Protein AF-A0AAV0WH66-F1 (afdb_monomer)

Structure (mmCIF, N/CA/C/O backbone):
data_AF-A0AAV0WH66-F1
#
_entry.id   AF-A0AAV0WH66-F1
#
loop_
_atom_site.group_PDB
_atom_site.id
_atom_site.type_symbol
_atom_site.label_atom_id
_atom_site.label_alt_id
_atom_site.label_comp_id
_atom_site.label_asym_id
_atom_site.label_entity_id
_atom_site.label_seq_id
_atom_site.pdbx_PDB_ins_code
_atom_site.Cartn_x
_atom_site.Cartn_y
_atom_site.Cartn_z
_atom_site.occupancy
_atom_site.B_iso_or_equiv
_atom_site.auth_seq_id
_atom_site.auth_comp_id
_atom_site.auth_asym_id
_atom_site.auth_atom_id
_atom_site.pdbx_PDB_model_num
ATOM 1 N N . MET A 1 1 ? 29.469 11.297 -7.625 1.00 59.44 1 MET A N 1
ATOM 2 C CA . MET A 1 1 ? 29.013 10.179 -8.468 1.00 59.44 1 MET A CA 1
ATOM 3 C C . MET A 1 1 ? 29.756 8.972 -7.972 1.00 59.44 1 MET A C 1
ATOM 5 O O . MET A 1 1 ? 30.959 9.083 -7.767 1.00 59.44 1 MET A O 1
ATOM 9 N N . ASP A 1 2 ? 29.020 7.911 -7.670 1.00 67.06 2 ASP A N 1
ATOM 10 C CA . ASP A 1 2 ? 29.642 6.634 -7.359 1.00 67.06 2 ASP A CA 1
ATOM 11 C C . ASP A 1 2 ? 30.327 6.124 -8.634 1.00 67.06 2 ASP A C 1
ATOM 13 O O . ASP A 1 2 ? 29.724 6.152 -9.709 1.00 67.06 2 ASP A O 1
ATOM 17 N N . ASN A 1 3 ? 31.601 5.765 -8.512 1.00 81.19 3 ASN A N 1
ATOM 18 C CA . ASN A 1 3 ? 32.446 5.296 -9.612 1.00 81.19 3 ASN A CA 1
ATOM 19 C C . ASN A 1 3 ? 32.806 3.815 -9.432 1.00 81.19 3 ASN A C 1
ATOM 21 O O . ASN A 1 3 ? 33.713 3.309 -10.092 1.00 81.19 3 ASN A O 1
ATOM 25 N N . LYS A 1 4 ? 32.145 3.129 -8.495 1.00 90.75 4 LYS A N 1
ATOM 26 C CA . LYS A 1 4 ? 32.377 1.710 -8.264 1.00 90.75 4 LYS A CA 1
ATOM 27 C C . LYS A 1 4 ? 31.894 0.890 -9.464 1.00 90.75 4 LYS A C 1
ATOM 29 O O . LYS A 1 4 ? 30.826 1.183 -10.009 1.00 90.75 4 LYS A O 1
ATOM 34 N N . PRO A 1 5 ? 32.656 -0.138 -9.867 1.00 89.69 5 PRO A N 1
ATOM 35 C CA . PRO A 1 5 ? 32.211 -1.057 -10.902 1.00 89.69 5 PRO A CA 1
ATOM 36 C C . PRO A 1 5 ? 30.971 -1.823 -10.427 1.00 89.69 5 PRO A C 1
ATOM 38 O O . PRO A 1 5 ? 30.879 -2.217 -9.263 1.00 89.69 5 PRO A O 1
ATOM 41 N N . VAL A 1 6 ? 30.031 -2.046 -11.346 1.00 89.56 6 VAL A N 1
ATOM 42 C CA . VAL A 1 6 ? 28.845 -2.884 -11.137 1.00 89.56 6 VAL A CA 1
ATOM 43 C C . VAL A 1 6 ? 29.020 -4.144 -11.969 1.00 89.56 6 VAL A C 1
ATOM 45 O O . VAL A 1 6 ? 29.267 -4.064 -13.170 1.00 89.56 6 VAL A O 1
ATOM 48 N N . TYR A 1 7 ? 28.888 -5.302 -11.330 1.00 92.12 7 TYR A N 1
ATOM 49 C CA . TYR A 1 7 ? 28.974 -6.602 -11.986 1.00 92.12 7 TYR A CA 1
ATOM 50 C C . TYR A 1 7 ? 27.573 -7.201 -12.092 1.00 92.12 7 TYR A C 1
ATOM 52 O O . TYR A 1 7 ? 26.835 -7.215 -11.109 1.00 92.12 7 TYR A O 1
ATOM 60 N N . MET A 1 8 ? 27.216 -7.696 -13.276 1.00 90.38 8 MET A N 1
ATOM 61 C CA . MET A 1 8 ? 25.917 -8.307 -13.559 1.00 90.38 8 MET A CA 1
ATOM 62 C C . MET A 1 8 ? 26.131 -9.692 -14.163 1.00 90.38 8 MET A C 1
ATOM 64 O O . MET A 1 8 ? 27.047 -9.892 -14.957 1.00 90.38 8 MET A O 1
ATOM 68 N N . ILE A 1 9 ? 25.268 -10.639 -13.804 1.00 92.75 9 ILE A N 1
ATOM 69 C CA . ILE A 1 9 ? 25.233 -11.982 -14.387 1.00 92.75 9 ILE A CA 1
ATOM 70 C C . ILE A 1 9 ? 23.825 -12.195 -14.933 1.00 92.75 9 ILE A C 1
ATOM 72 O O . ILE A 1 9 ? 22.842 -11.925 -14.243 1.00 92.75 9 ILE A O 1
ATOM 76 N N . SER A 1 10 ? 23.716 -12.670 -16.171 1.00 92.12 10 SER A N 1
ATOM 77 C CA . SER A 1 10 ? 22.434 -12.996 -16.787 1.00 92.12 10 SER A CA 1
ATOM 78 C C . SER A 1 10 ? 22.557 -14.220 -17.680 1.00 92.12 10 SER A C 1
ATOM 80 O O . SER A 1 10 ? 23.575 -14.409 -18.336 1.00 92.12 10 SER A O 1
ATOM 82 N N . SER A 1 11 ? 21.503 -15.033 -17.707 1.00 94.44 11 SER A N 1
ATOM 83 C CA . SER A 1 11 ? 21.344 -16.163 -18.625 1.00 94.44 11 SER A CA 1
ATOM 84 C C . SER A 1 11 ? 20.511 -15.823 -19.869 1.00 94.44 11 SER A C 1
ATOM 86 O O . SER A 1 11 ? 20.343 -16.685 -20.724 1.00 94.44 11 SER A O 1
ATOM 88 N N . LEU A 1 12 ? 19.963 -14.603 -19.954 1.00 92.62 12 LEU A N 1
ATOM 89 C CA . LEU A 1 12 ? 19.042 -14.180 -21.019 1.00 92.62 12 LEU A CA 1
ATOM 90 C C . LEU A 1 12 ? 19.656 -13.151 -21.980 1.00 92.62 12 LEU A C 1
ATOM 92 O O . LEU A 1 12 ? 19.316 -13.154 -23.156 1.00 92.62 12 LEU A O 1
ATOM 96 N N . HIS A 1 13 ? 20.516 -12.261 -21.481 1.00 91.69 13 HIS A N 1
ATOM 97 C CA . HIS A 1 13 ? 21.010 -11.105 -22.237 1.00 91.69 13 HIS A CA 1
ATOM 98 C C . HIS A 1 13 ? 22.421 -11.358 -22.767 1.00 91.69 13 HIS A C 1
ATOM 100 O O . HIS A 1 13 ? 23.257 -11.902 -22.037 1.00 91.69 13 HIS A O 1
ATOM 106 N N . SER A 1 14 ? 22.713 -10.909 -23.991 1.00 91.12 14 SER A N 1
ATOM 107 C CA . SER A 1 14 ? 24.077 -10.953 -24.517 1.00 91.12 14 SER A CA 1
ATOM 108 C C . SER A 1 14 ? 24.904 -9.810 -23.914 1.00 91.12 14 SER A C 1
ATOM 110 O O . SER A 1 14 ? 24.392 -8.703 -23.750 1.00 91.12 14 SER A O 1
ATOM 112 N N . PRO A 1 15 ? 26.203 -10.009 -23.628 1.00 87.00 15 PRO A N 1
ATOM 113 C CA . PRO A 1 15 ? 27.063 -8.949 -23.087 1.00 87.00 15 PRO A CA 1
ATOM 114 C C . PRO A 1 15 ? 27.227 -7.725 -24.000 1.00 87.00 15 PRO A C 1
ATOM 116 O O . PRO A 1 15 ? 27.611 -6.659 -23.526 1.00 87.00 15 PRO A O 1
ATOM 119 N N . ASN A 1 16 ? 26.962 -7.893 -25.298 1.00 88.94 16 ASN A N 1
ATOM 120 C CA . ASN A 1 16 ? 27.117 -6.853 -26.312 1.00 88.94 16 ASN A CA 1
ATOM 121 C C . ASN A 1 16 ? 25.827 -6.058 -26.558 1.00 88.94 16 ASN A C 1
ATOM 123 O O . ASN A 1 16 ? 25.873 -5.057 -27.271 1.00 88.94 16 ASN A O 1
ATOM 127 N N . ASP A 1 17 ? 24.698 -6.493 -25.994 1.00 91.06 17 ASP A N 1
ATOM 128 C CA . ASP A 1 17 ? 23.417 -5.825 -26.189 1.00 91.06 17 ASP A CA 1
ATOM 129 C C . ASP A 1 17 ? 23.377 -4.565 -25.310 1.00 91.06 17 ASP A C 1
ATOM 131 O O . ASP A 1 17 ? 23.501 -4.627 -24.078 1.00 91.06 17 ASP A O 1
ATOM 135 N N . THR A 1 18 ? 23.282 -3.402 -25.959 1.00 92.06 18 THR A N 1
ATOM 136 C CA . THR A 1 18 ? 23.290 -2.097 -25.292 1.00 92.06 18 THR A CA 1
ATOM 137 C C . THR A 1 18 ? 22.213 -1.173 -25.836 1.00 92.06 18 THR A C 1
ATOM 139 O O . THR A 1 18 ? 22.012 -1.072 -27.048 1.00 92.06 18 THR A O 1
ATOM 142 N N . HIS A 1 19 ? 21.639 -0.379 -24.941 1.00 91.00 19 HIS A N 1
ATOM 143 C CA . HIS A 1 19 ? 20.716 0.703 -25.246 1.00 91.00 19 HIS A CA 1
ATOM 144 C C . HIS A 1 19 ? 21.253 2.045 -24.747 1.00 91.00 19 HIS A C 1
ATOM 146 O O . HIS A 1 19 ? 22.069 2.120 -23.827 1.00 91.00 19 HIS A O 1
ATOM 152 N N . GLU A 1 20 ? 20.757 3.138 -25.320 1.00 93.19 20 GLU A N 1
ATOM 153 C CA . GLU A 1 20 ? 21.083 4.477 -24.840 1.00 93.19 20 GLU A CA 1
ATOM 154 C C . GLU A 1 20 ? 20.130 4.922 -23.724 1.00 93.19 20 GLU A C 1
ATOM 156 O O . GLU A 1 20 ? 18.906 4.865 -23.859 1.00 93.19 20 GLU A O 1
ATOM 161 N N . VAL A 1 21 ? 20.686 5.443 -22.628 1.00 90.94 21 VAL A N 1
ATOM 162 C CA . VAL A 1 21 ? 19.912 6.006 -21.508 1.00 90.94 21 VAL A CA 1
ATOM 163 C C . VAL A 1 21 ? 20.364 7.421 -21.190 1.00 90.94 21 VAL A C 1
ATOM 165 O O . VAL A 1 21 ? 21.536 7.778 -21.313 1.00 90.94 21 VAL A O 1
ATOM 168 N N . LYS A 1 22 ? 19.412 8.233 -20.727 1.00 92.62 22 LYS A N 1
ATOM 169 C CA . LYS A 1 22 ? 19.662 9.609 -20.295 1.00 92.62 22 LYS A CA 1
ATOM 170 C C . LYS A 1 22 ? 20.372 9.623 -18.946 1.00 92.62 22 LYS A C 1
ATOM 172 O O . LYS A 1 22 ? 19.826 9.157 -17.946 1.00 92.62 22 LYS A O 1
ATOM 177 N N . ARG A 1 23 ? 21.548 10.242 -18.891 1.00 88.25 23 ARG A N 1
ATOM 178 C CA . ARG A 1 23 ? 22.306 10.496 -17.665 1.00 88.25 23 ARG A CA 1
ATOM 179 C C . ARG A 1 23 ? 22.361 11.995 -17.392 1.00 88.25 23 ARG A C 1
ATOM 181 O O . ARG A 1 23 ? 22.796 12.768 -18.239 1.00 88.25 23 ARG A O 1
ATOM 188 N N . LYS A 1 24 ? 21.954 12.407 -16.188 1.00 91.00 24 LYS A N 1
ATOM 189 C CA . LYS A 1 24 ? 22.186 13.774 -15.703 1.00 91.00 24 LYS A CA 1
ATOM 190 C C . LYS A 1 24 ? 23.617 13.917 -15.198 1.00 91.00 24 LYS A C 1
ATOM 192 O O . LYS A 1 24 ? 24.071 13.122 -14.371 1.00 91.00 24 LYS A O 1
ATOM 197 N N . LEU A 1 25 ? 24.306 14.932 -15.693 1.00 86.94 25 LEU A N 1
ATOM 198 C CA . LEU A 1 25 ? 25.636 15.325 -15.255 1.00 86.94 25 LEU A CA 1
ATOM 199 C C . LEU A 1 25 ? 25.547 16.310 -14.072 1.00 86.94 25 LEU A C 1
ATOM 201 O O . LEU A 1 25 ? 24.466 16.764 -13.691 1.00 86.94 25 LEU A O 1
ATOM 205 N N . LYS A 1 26 ? 26.684 16.583 -13.419 1.00 84.81 26 LYS A N 1
ATOM 206 C CA . LYS A 1 26 ? 26.742 17.411 -12.193 1.00 84.81 26 LYS A CA 1
ATOM 207 C C . LYS A 1 26 ? 26.355 18.876 -12.431 1.00 84.81 26 LYS A C 1
ATOM 209 O O . LYS A 1 26 ? 25.866 19.528 -11.521 1.00 84.81 26 LYS A O 1
ATOM 214 N N . ASP A 1 27 ? 26.592 19.359 -13.639 1.00 90.50 27 ASP A N 1
ATOM 215 C CA . ASP A 1 27 ? 26.225 20.668 -14.184 1.00 90.50 27 ASP A CA 1
ATOM 216 C C . ASP A 1 27 ? 24.731 20.771 -14.551 1.00 90.50 27 ASP A C 1
ATOM 218 O O . ASP A 1 27 ? 24.262 21.839 -14.929 1.00 90.50 27 ASP A O 1
ATOM 222 N N . GLY A 1 28 ? 23.962 19.681 -14.429 1.00 86.94 28 GLY A N 1
ATOM 223 C CA . GLY A 1 28 ? 22.523 19.648 -14.704 1.00 86.94 28 GLY A CA 1
ATOM 224 C C . GLY A 1 28 ? 22.158 19.358 -16.163 1.00 86.94 28 GLY A C 1
ATOM 225 O O . GLY A 1 28 ? 20.982 19.120 -16.452 1.00 86.94 28 GLY A O 1
ATOM 226 N N . SER A 1 29 ? 23.144 19.305 -17.064 1.00 91.31 29 SER A N 1
ATOM 227 C CA . SER A 1 29 ? 22.954 18.872 -18.449 1.00 91.31 29 SER A CA 1
ATOM 228 C C . SER A 1 29 ? 22.632 17.369 -18.520 1.00 91.31 29 SER A C 1
ATOM 230 O O . SER A 1 29 ? 22.903 16.599 -17.593 1.00 91.31 29 SER A O 1
ATOM 232 N N . THR A 1 30 ? 21.968 16.943 -19.598 1.00 92.44 30 THR A N 1
ATOM 233 C CA . THR A 1 30 ? 21.590 15.537 -19.816 1.00 92.44 30 THR A CA 1
ATOM 234 C C . THR A 1 30 ? 22.293 15.011 -21.056 1.00 92.44 30 THR A C 1
ATOM 236 O O . THR A 1 30 ? 22.169 15.607 -22.122 1.00 92.44 30 THR A O 1
ATOM 239 N N . THR A 1 31 ? 22.991 13.887 -20.927 1.00 92.81 31 THR A N 1
ATOM 240 C CA . THR A 1 31 ? 23.678 13.212 -22.033 1.00 92.81 31 THR A CA 1
ATOM 241 C C . THR A 1 31 ? 23.130 11.806 -22.237 1.00 92.81 31 THR A C 1
ATOM 243 O O . THR A 1 31 ? 22.602 11.195 -21.306 1.00 92.81 31 THR A O 1
ATOM 246 N N . MET A 1 32 ? 23.228 11.298 -23.464 1.00 93.31 32 MET A N 1
ATOM 247 C CA . MET A 1 32 ? 22.943 9.895 -23.766 1.00 93.31 32 MET A CA 1
ATOM 248 C C . MET A 1 32 ? 24.211 9.080 -23.520 1.00 93.31 32 MET A C 1
ATOM 250 O O . MET A 1 32 ? 25.296 9.478 -23.942 1.00 93.31 32 MET A O 1
ATOM 254 N N . VAL A 1 33 ? 24.086 7.973 -22.792 1.00 90.88 33 VAL A N 1
ATOM 255 C CA . VAL A 1 33 ? 25.202 7.079 -22.465 1.00 90.88 33 VAL A CA 1
ATOM 256 C C . VAL A 1 33 ? 24.779 5.644 -22.783 1.00 90.88 33 VAL A C 1
ATOM 258 O O . VAL A 1 33 ? 23.650 5.278 -22.439 1.00 90.88 33 VAL A O 1
ATOM 261 N N . PRO A 1 34 ? 25.647 4.830 -23.413 1.00 91.25 34 PRO A N 1
ATOM 262 C CA . PRO A 1 34 ? 25.362 3.419 -23.628 1.00 91.25 34 PRO A CA 1
ATOM 263 C C . PRO A 1 34 ? 25.266 2.682 -22.290 1.00 91.25 34 PRO A C 1
ATOM 265 O O . PRO A 1 34 ? 26.061 2.899 -21.373 1.00 91.25 34 PRO A O 1
ATOM 268 N N . CYS A 1 35 ? 24.286 1.797 -22.182 1.00 90.94 35 CYS A N 1
ATOM 269 C CA . CYS A 1 35 ? 24.019 0.988 -21.010 1.00 90.94 35 CYS A CA 1
ATOM 270 C C . CYS A 1 35 ? 23.676 -0.436 -21.444 1.00 90.94 35 CYS A C 1
ATOM 272 O O . CYS A 1 35 ? 22.831 -0.598 -22.323 1.00 90.94 35 CYS A O 1
ATOM 274 N N . PRO A 1 36 ? 24.272 -1.460 -20.815 1.00 93.31 36 PRO A N 1
ATOM 275 C CA . PRO A 1 36 ? 23.912 -2.845 -21.078 1.00 93.31 36 PRO A CA 1
ATOM 276 C C . PRO A 1 36 ? 22.424 -3.109 -20.836 1.00 93.31 36 PRO A C 1
ATOM 278 O O . PRO A 1 36 ? 21.871 -2.665 -19.821 1.00 93.31 36 PRO A O 1
ATOM 281 N N . ASP A 1 37 ? 21.803 -3.894 -21.711 1.00 92.25 37 ASP A N 1
ATOM 282 C CA . ASP A 1 37 ? 20.366 -4.201 -21.654 1.00 92.25 37 ASP A CA 1
ATOM 283 C C . ASP A 1 37 ? 19.985 -4.915 -20.355 1.00 92.25 37 ASP A C 1
ATOM 285 O O . ASP A 1 37 ? 18.969 -4.603 -19.726 1.00 92.25 37 ASP A O 1
ATOM 289 N N . VAL A 1 38 ? 20.875 -5.788 -19.870 1.00 93.75 38 VAL A N 1
ATOM 290 C CA . VAL A 1 38 ? 20.737 -6.474 -18.577 1.00 93.75 38 VAL A CA 1
ATOM 291 C C . VAL A 1 38 ? 20.507 -5.498 -17.419 1.00 93.75 38 VAL A C 1
ATOM 293 O O . VAL A 1 38 ? 19.728 -5.789 -16.511 1.00 93.75 38 VAL A O 1
ATOM 296 N N . LEU A 1 39 ? 21.152 -4.327 -17.443 1.00 92.06 39 LEU A N 1
ATOM 297 C CA . LEU A 1 39 ? 21.031 -3.335 -16.378 1.00 92.06 39 LEU A CA 1
ATOM 298 C C . LEU A 1 39 ? 19.667 -2.635 -16.431 1.00 92.06 39 LEU A C 1
ATOM 300 O O . LEU A 1 39 ? 19.088 -2.326 -15.391 1.00 92.06 39 LEU A O 1
ATOM 304 N N . ILE A 1 40 ? 19.141 -2.404 -17.633 1.00 91.25 40 ILE A N 1
ATOM 305 C CA . ILE A 1 40 ? 17.829 -1.782 -17.838 1.00 91.25 40 ILE A CA 1
ATOM 306 C C . ILE A 1 40 ? 16.735 -2.725 -17.349 1.00 91.25 40 ILE A C 1
ATOM 308 O O . ILE A 1 40 ? 15.906 -2.329 -16.529 1.00 91.25 40 ILE A O 1
ATOM 312 N N . CYS A 1 41 ? 16.767 -3.986 -17.783 1.00 91.19 41 CYS A N 1
ATOM 313 C CA . CYS A 1 41 ? 15.823 -5.003 -17.328 1.00 91.19 41 CYS A CA 1
ATOM 314 C C . CYS A 1 41 ? 15.889 -5.211 -15.813 1.00 91.19 41 CYS A C 1
ATOM 316 O O . CYS A 1 41 ? 14.851 -5.317 -15.160 1.00 91.19 41 CYS A O 1
ATOM 318 N N . TYR A 1 42 ? 17.095 -5.210 -15.240 1.00 92.19 42 TYR A N 1
ATOM 319 C CA . TYR A 1 42 ? 17.263 -5.265 -13.795 1.00 92.19 42 TYR A CA 1
ATOM 320 C C . TYR A 1 42 ? 16.611 -4.066 -13.103 1.00 92.19 42 TYR A C 1
ATOM 322 O O . TYR A 1 42 ? 15.752 -4.262 -12.252 1.00 92.19 42 TYR A O 1
ATOM 330 N N . ASN A 1 43 ? 16.940 -2.833 -13.495 1.00 90.44 43 ASN A N 1
ATOM 331 C CA . ASN A 1 43 ? 16.398 -1.629 -12.858 1.00 90.44 43 ASN A CA 1
ATOM 332 C C . ASN A 1 43 ? 14.873 -1.518 -12.978 1.00 90.44 43 ASN A C 1
ATOM 334 O O . ASN A 1 43 ? 14.219 -1.070 -12.037 1.00 90.44 43 ASN A O 1
ATOM 338 N N . ASN A 1 44 ? 14.302 -1.957 -14.101 1.00 89.62 44 ASN A N 1
ATOM 339 C CA . ASN A 1 44 ? 12.853 -1.976 -14.296 1.00 89.62 44 ASN A CA 1
ATOM 340 C C . ASN A 1 44 ? 12.143 -2.928 -13.320 1.00 89.62 44 ASN A C 1
ATOM 342 O O . ASN A 1 44 ? 10.999 -2.675 -12.945 1.00 89.62 44 ASN A O 1
ATOM 346 N N . ASN A 1 45 ? 12.816 -3.998 -12.885 1.00 88.31 45 ASN A N 1
ATOM 347 C CA . ASN A 1 45 ? 12.189 -5.081 -12.127 1.00 88.31 45 ASN A CA 1
ATOM 348 C C . ASN A 1 45 ? 12.667 -5.182 -10.666 1.00 88.31 45 ASN A C 1
ATOM 350 O O . ASN A 1 45 ? 11.966 -5.778 -9.847 1.00 88.31 45 ASN A O 1
ATOM 354 N N . MET A 1 46 ? 13.828 -4.611 -10.321 1.00 87.62 46 MET A N 1
ATOM 355 C CA . MET A 1 46 ? 14.469 -4.721 -9.001 1.00 87.62 46 MET A CA 1
ATOM 356 C C . MET A 1 46 ? 13.550 -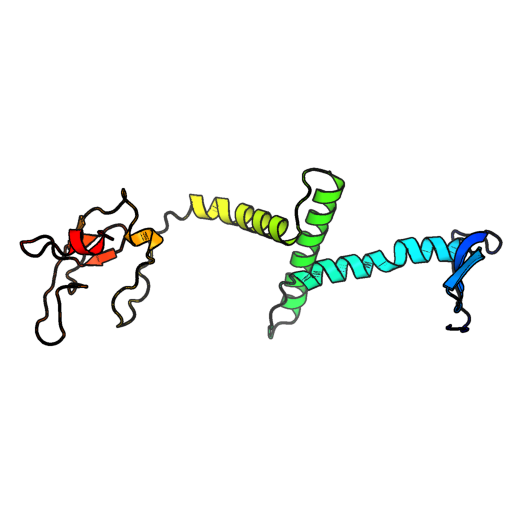4.231 -7.878 1.00 87.62 46 MET A C 1
ATOM 358 O O . MET A 1 46 ? 13.465 -4.852 -6.822 1.00 87.62 46 MET A O 1
ATOM 362 N N . ASN A 1 47 ? 12.803 -3.159 -8.134 1.00 87.25 47 ASN A N 1
ATOM 363 C CA . ASN A 1 47 ? 12.006 -2.482 -7.113 1.00 87.25 47 ASN A CA 1
ATOM 364 C C . ASN A 1 47 ? 10.678 -3.188 -6.801 1.00 87.25 47 ASN A C 1
ATOM 366 O O . ASN A 1 47 ? 9.936 -2.731 -5.938 1.00 87.25 47 ASN A O 1
ATOM 370 N N . ASN A 1 48 ? 10.333 -4.283 -7.483 1.00 86.50 48 ASN A N 1
ATOM 371 C CA . ASN A 1 48 ? 9.034 -4.936 -7.284 1.00 86.50 48 ASN A CA 1
ATOM 372 C C . ASN A 1 48 ? 8.861 -5.484 -5.856 1.00 86.50 48 ASN A C 1
ATOM 374 O O . ASN A 1 48 ? 7.765 -5.410 -5.296 1.00 86.50 48 ASN A O 1
ATOM 378 N N . VAL A 1 49 ? 9.939 -5.991 -5.247 1.00 88.06 49 VAL A N 1
ATOM 379 C CA . VAL A 1 49 ? 9.926 -6.448 -3.846 1.00 88.06 49 VAL A CA 1
ATOM 380 C C . VAL A 1 49 ? 9.747 -5.262 -2.896 1.00 88.06 49 VAL A C 1
ATOM 382 O O . VAL A 1 49 ? 8.910 -5.319 -1.996 1.00 88.06 49 VAL A O 1
ATOM 385 N N . ASP A 1 50 ? 10.451 -4.158 -3.152 1.00 91.50 50 ASP A N 1
ATOM 386 C CA . ASP A 1 50 ? 10.350 -2.935 -2.350 1.00 91.50 50 ASP A CA 1
ATOM 387 C C . ASP A 1 50 ? 8.952 -2.316 -2.426 1.00 91.50 50 ASP A C 1
ATOM 389 O O . ASP A 1 50 ? 8.427 -1.842 -1.420 1.00 91.50 50 ASP A O 1
ATOM 393 N N . VAL A 1 51 ? 8.303 -2.370 -3.594 1.00 89.19 51 VAL A N 1
ATOM 394 C CA . VAL A 1 51 ? 6.914 -1.922 -3.765 1.00 89.19 51 VAL A CA 1
ATOM 395 C C . VAL A 1 51 ? 5.973 -2.748 -2.889 1.00 89.19 51 VAL A C 1
ATOM 397 O O . VAL A 1 51 ? 5.133 -2.182 -2.184 1.00 89.19 51 VAL A O 1
ATOM 400 N N . PHE A 1 52 ? 6.115 -4.077 -2.877 1.00 91.50 52 PHE A N 1
ATOM 401 C CA . PHE A 1 52 ? 5.335 -4.929 -1.979 1.00 91.50 52 PHE A CA 1
ATOM 402 C C . PHE A 1 52 ? 5.587 -4.571 -0.509 1.00 91.50 52 PHE A C 1
ATOM 404 O O . PHE A 1 52 ? 4.636 -4.406 0.262 1.00 91.50 52 PHE A O 1
ATOM 411 N N . ASP A 1 53 ? 6.850 -4.404 -0.118 1.00 91.75 53 ASP A N 1
ATOM 412 C CA . ASP A 1 53 ? 7.215 -4.057 1.253 1.00 91.75 53 ASP A CA 1
ATOM 413 C C . ASP A 1 53 ? 6.698 -2.677 1.666 1.00 91.75 53 ASP A C 1
ATOM 415 O O . ASP A 1 53 ? 6.217 -2.526 2.792 1.00 91.75 53 ASP A O 1
ATOM 419 N N . GLN A 1 54 ? 6.680 -1.707 0.753 1.00 92.31 54 GLN A N 1
ATOM 420 C CA . GLN A 1 54 ? 6.089 -0.390 0.964 1.00 92.31 54 GLN A CA 1
ATOM 421 C C . GLN A 1 54 ? 4.569 -0.482 1.179 1.00 92.31 54 GLN A C 1
ATOM 423 O O . GLN A 1 54 ? 4.043 0.085 2.143 1.00 92.31 54 GLN A O 1
ATOM 428 N N . LEU A 1 55 ? 3.852 -1.230 0.330 1.00 92.44 55 LEU A N 1
ATOM 429 C CA . LEU A 1 55 ? 2.400 -1.434 0.451 1.00 92.44 55 LEU A CA 1
ATOM 430 C C . LEU A 1 55 ? 2.028 -2.196 1.731 1.00 92.44 55 LEU A C 1
ATOM 432 O O . LEU A 1 55 ? 1.024 -1.889 2.381 1.00 92.44 55 LEU A O 1
ATOM 436 N N . LYS A 1 56 ? 2.848 -3.177 2.116 1.00 92.38 56 LYS A N 1
ATOM 437 C CA . LYS A 1 56 ? 2.716 -3.918 3.373 1.00 92.38 56 LYS A CA 1
ATOM 438 C C . LYS A 1 56 ? 2.954 -3.007 4.576 1.00 92.38 56 LYS A C 1
ATOM 440 O O . LYS A 1 56 ? 2.151 -3.009 5.506 1.00 92.38 56 LYS A O 1
ATOM 445 N N . ALA A 1 57 ? 4.034 -2.226 4.564 1.00 90.94 57 ALA A N 1
ATOM 446 C CA . ALA A 1 57 ? 4.429 -1.368 5.678 1.00 90.94 57 ALA A CA 1
ATOM 447 C C . ALA A 1 57 ? 3.425 -0.240 5.949 1.00 90.94 57 ALA A C 1
ATOM 449 O O . ALA A 1 57 ? 3.208 0.097 7.111 1.00 90.94 57 ALA A O 1
ATOM 450 N N . ALA A 1 58 ? 2.766 0.292 4.913 1.00 90.00 58 ALA A N 1
ATOM 451 C CA . ALA A 1 58 ? 1.817 1.400 5.038 1.00 90.00 58 ALA A CA 1
ATOM 452 C C . ALA A 1 58 ? 0.678 1.139 6.045 1.00 90.00 58 ALA A C 1
ATOM 454 O O . ALA A 1 58 ? 0.244 2.057 6.739 1.00 90.00 58 ALA A O 1
ATOM 455 N N . TYR A 1 59 ? 0.199 -0.105 6.138 1.00 87.44 59 TYR A N 1
ATOM 456 C CA . TYR A 1 59 ? -0.929 -0.485 6.999 1.00 87.44 59 TYR A CA 1
ATOM 457 C C . TYR A 1 59 ? -0.728 -1.867 7.655 1.00 87.44 59 TYR A C 1
ATOM 459 O O . TYR A 1 59 ? -1.694 -2.595 7.884 1.00 87.44 59 TYR A O 1
ATOM 467 N N . GLY A 1 60 ? 0.519 -2.273 7.906 1.00 82.25 60 GLY A N 1
ATOM 468 C CA . GLY A 1 60 ? 0.849 -3.632 8.353 1.00 82.25 60 GLY A CA 1
ATOM 469 C C . GLY A 1 60 ? 0.162 -4.042 9.661 1.00 82.25 60 GLY A C 1
ATOM 470 O O . GLY A 1 60 ? 0.029 -3.248 10.591 1.00 82.25 60 GLY A O 1
ATOM 471 N N . MET A 1 61 ? -0.244 -5.310 9.757 1.00 83.19 61 MET A N 1
ATOM 472 C CA . MET A 1 61 ? -1.015 -5.851 10.889 1.00 83.19 61 MET A CA 1
ATOM 473 C C . MET A 1 61 ? -0.156 -6.558 11.944 1.00 83.19 61 MET A C 1
ATOM 475 O O . MET A 1 61 ? -0.670 -7.304 12.784 1.00 83.19 61 MET A O 1
ATOM 479 N N . ASN A 1 62 ? 1.159 -6.344 11.919 1.00 82.94 62 ASN A N 1
ATOM 480 C CA . ASN A 1 62 ? 2.074 -6.989 12.852 1.00 82.94 62 ASN A CA 1
ATOM 481 C C . ASN A 1 62 ? 1.739 -6.633 14.307 1.00 82.94 62 ASN A C 1
ATOM 483 O O . ASN A 1 62 ? 1.673 -5.467 14.692 1.00 82.94 62 ASN A O 1
ATOM 487 N N . ARG A 1 63 ? 1.579 -7.664 15.141 1.00 83.81 63 ARG A N 1
ATOM 488 C CA . ARG A 1 63 ? 1.318 -7.530 16.578 1.00 83.81 63 ARG A CA 1
ATOM 489 C C . ARG A 1 63 ? 2.427 -8.180 17.387 1.00 83.81 63 ARG A C 1
ATOM 491 O O . ARG A 1 63 ? 2.889 -9.274 17.063 1.00 83.81 63 ARG A O 1
ATOM 498 N N . LYS A 1 64 ? 2.820 -7.531 18.487 1.00 87.94 64 LYS A N 1
ATOM 499 C CA . LYS A 1 64 ? 3.766 -8.112 19.446 1.00 87.94 64 LYS A CA 1
ATOM 500 C C . LYS A 1 64 ? 3.154 -9.381 20.038 1.00 87.94 64 LYS A C 1
ATOM 502 O O . LYS A 1 64 ? 2.061 -9.351 20.596 1.00 87.94 64 LYS A O 1
ATOM 507 N N . SER A 1 65 ? 3.867 -10.496 19.930 1.00 91.25 65 SER A N 1
ATOM 508 C CA . SER A 1 65 ? 3.447 -11.763 20.517 1.00 91.25 65 SER A CA 1
ATOM 509 C C . SER A 1 65 ? 4.640 -12.564 21.018 1.00 91.25 65 SER A C 1
ATOM 511 O O . SER A 1 65 ? 5.741 -12.436 20.495 1.00 91.25 65 SER A O 1
ATOM 513 N N . ARG A 1 66 ? 4.406 -13.406 22.030 1.00 93.56 66 ARG A N 1
ATOM 514 C CA . ARG A 1 66 ? 5.395 -14.372 22.531 1.00 93.56 66 ARG A CA 1
ATOM 515 C C . ARG A 1 66 ? 5.568 -15.571 21.594 1.00 93.56 66 ARG A C 1
ATOM 517 O O . ARG A 1 66 ? 6.610 -16.211 21.612 1.00 93.56 66 ARG A O 1
ATOM 524 N N . LYS A 1 67 ? 4.547 -15.886 20.792 1.00 94.75 67 LYS A N 1
ATOM 525 C CA . LYS A 1 67 ? 4.571 -17.001 19.839 1.00 94.75 67 LYS A CA 1
ATOM 526 C C . LYS A 1 67 ? 5.069 -16.502 18.482 1.00 94.75 67 LYS A C 1
ATOM 528 O O . LYS A 1 67 ? 4.438 -15.631 17.886 1.00 94.75 67 LYS A O 1
ATOM 533 N N . TRP A 1 68 ? 6.174 -17.062 17.990 1.00 93.88 68 TRP A N 1
ATOM 534 C CA . TRP A 1 68 ? 6.833 -16.625 16.751 1.00 93.88 68 TRP A CA 1
ATOM 535 C C . TRP A 1 68 ? 5.954 -16.803 15.501 1.00 93.88 68 TRP A C 1
ATOM 537 O O . TRP A 1 68 ? 5.959 -15.949 14.617 1.00 93.88 68 TRP A O 1
ATOM 547 N N . TRP A 1 69 ? 5.135 -17.859 15.453 1.00 94.56 69 TRP A N 1
ATOM 548 C CA . TRP A 1 69 ? 4.291 -18.175 14.295 1.00 94.56 69 TRP A CA 1
ATOM 549 C C . TRP A 1 69 ? 3.190 -17.139 14.038 1.00 94.56 69 TRP A C 1
ATOM 551 O O . TRP A 1 69 ? 2.754 -16.994 12.900 1.00 94.56 69 TRP A O 1
ATOM 561 N N . HIS A 1 70 ? 2.777 -16.357 15.046 1.00 93.19 70 HIS A N 1
ATOM 562 C CA . HIS A 1 70 ? 1.835 -15.255 14.824 1.00 93.19 70 HIS A CA 1
ATOM 563 C C . HIS A 1 70 ? 2.389 -14.228 13.832 1.00 93.19 70 HIS A C 1
ATOM 565 O O . HIS A 1 70 ? 1.627 -13.666 13.051 1.00 93.19 70 HIS A O 1
ATOM 571 N N . ARG A 1 71 ? 3.710 -14.005 13.822 1.00 91.50 71 ARG A N 1
ATOM 572 C CA . ARG A 1 71 ? 4.351 -13.113 12.850 1.00 91.50 71 ARG A CA 1
ATOM 573 C C . ARG A 1 71 ? 4.181 -13.632 11.424 1.00 91.50 71 ARG A C 1
ATOM 575 O O . ARG A 1 71 ? 3.874 -12.844 10.539 1.00 91.50 71 ARG A O 1
ATOM 582 N N . LEU A 1 72 ? 4.336 -14.942 11.216 1.00 93.38 72 LEU A N 1
ATOM 583 C CA . LEU A 1 72 ? 4.083 -15.563 9.914 1.00 93.38 72 LEU A CA 1
ATOM 584 C C . LEU A 1 72 ? 2.609 -15.454 9.528 1.00 93.38 72 LEU A C 1
ATOM 586 O O . LEU A 1 72 ? 2.298 -15.030 8.423 1.00 93.38 72 LEU A O 1
ATOM 590 N N . PHE A 1 73 ? 1.706 -15.776 10.453 1.00 93.69 73 PHE A N 1
ATOM 591 C CA . PHE A 1 73 ? 0.269 -15.704 10.213 1.00 93.69 73 PHE A CA 1
ATOM 592 C C . PHE A 1 73 ? -0.173 -14.308 9.749 1.00 93.69 73 PHE A C 1
ATOM 594 O O . PHE A 1 73 ? -0.781 -14.181 8.689 1.00 93.69 73 PHE A O 1
ATOM 601 N N . PHE A 1 74 ? 0.182 -13.248 10.485 1.00 92.44 74 PHE A N 1
ATOM 602 C CA . PHE A 1 74 ? -0.173 -11.881 10.086 1.00 92.44 74 PHE A CA 1
ATOM 603 C C . PHE A 1 74 ? 0.516 -11.451 8.790 1.00 92.44 74 PHE A C 1
ATOM 605 O O . PHE A 1 74 ? -0.103 -10.762 7.982 1.00 92.44 74 PHE A O 1
ATOM 612 N N . HIS A 1 75 ? 1.749 -11.907 8.551 1.00 92.88 75 HIS A N 1
ATOM 613 C CA . HIS A 1 75 ? 2.443 -11.657 7.293 1.00 92.88 75 HIS A CA 1
ATOM 614 C C . HIS A 1 75 ? 1.698 -12.247 6.086 1.00 92.88 75 HIS A C 1
ATOM 616 O O . HIS A 1 75 ? 1.545 -11.556 5.081 1.00 92.88 75 HIS A O 1
ATOM 622 N N . PHE A 1 76 ? 1.180 -13.476 6.190 1.00 94.44 76 PHE A N 1
ATOM 623 C CA . PHE A 1 76 ? 0.389 -14.088 5.117 1.00 94.44 76 PHE A CA 1
ATOM 624 C C . PHE A 1 76 ? -0.917 -13.334 4.847 1.00 94.44 76 PHE A C 1
ATOM 626 O O . PHE A 1 76 ? -1.293 -13.180 3.687 1.00 94.44 76 PHE A O 1
ATOM 633 N N . ILE A 1 77 ? -1.585 -12.814 5.882 1.00 93.81 77 ILE A N 1
ATOM 634 C CA . ILE A 1 77 ? -2.794 -12.002 5.682 1.00 93.81 77 ILE A CA 1
ATOM 635 C C . ILE A 1 77 ? -2.445 -10.674 4.999 1.00 93.81 77 ILE A C 1
ATOM 637 O O . ILE A 1 77 ? -3.098 -10.308 4.024 1.00 93.81 77 ILE A O 1
ATOM 641 N N . ASP A 1 78 ? -1.411 -9.966 5.465 1.00 93.25 78 ASP A N 1
ATOM 642 C CA . ASP A 1 78 ? -0.956 -8.731 4.814 1.00 93.25 78 ASP A CA 1
ATOM 643 C C . ASP A 1 78 ? -0.600 -8.982 3.336 1.00 93.25 78 ASP A C 1
ATOM 645 O O . ASP A 1 78 ? -1.006 -8.214 2.464 1.00 93.25 78 ASP A O 1
ATOM 649 N N . MET A 1 79 ? 0.090 -10.089 3.041 1.00 94.06 79 MET A N 1
ATOM 650 C CA . MET A 1 79 ? 0.432 -10.491 1.675 1.00 94.06 79 MET A CA 1
ATOM 651 C C . MET A 1 79 ? -0.809 -10.759 0.817 1.00 94.06 79 MET A C 1
ATOM 653 O O . MET A 1 79 ? -0.887 -10.271 -0.308 1.00 94.06 79 MET A O 1
ATOM 657 N N . ALA A 1 80 ? -1.808 -11.472 1.344 1.00 95.25 80 ALA A N 1
ATOM 658 C CA . ALA A 1 80 ? -3.059 -11.724 0.631 1.00 95.25 80 ALA A CA 1
ATOM 659 C C . ALA A 1 80 ? -3.828 -10.422 0.326 1.00 95.25 80 ALA A C 1
ATOM 661 O O . ALA A 1 80 ? -4.360 -10.247 -0.774 1.00 95.25 80 ALA A O 1
ATOM 662 N N . ILE A 1 81 ? -3.850 -9.473 1.267 1.00 94.94 81 ILE A N 1
ATOM 663 C CA . ILE A 1 81 ? -4.486 -8.160 1.079 1.00 94.94 81 ILE A CA 1
ATOM 664 C C . ILE A 1 81 ? -3.756 -7.347 0.002 1.00 94.94 81 ILE A C 1
ATOM 666 O O . ILE A 1 81 ? -4.400 -6.765 -0.868 1.00 94.94 81 ILE A O 1
ATOM 670 N N . VAL A 1 82 ? -2.422 -7.304 0.030 1.00 94.56 82 VAL A N 1
ATOM 671 C CA . VAL A 1 82 ? -1.642 -6.578 -0.985 1.00 94.56 82 VAL A CA 1
ATOM 672 C C . VAL A 1 82 ? -1.814 -7.215 -2.368 1.00 94.56 82 VAL A C 1
ATOM 674 O O . VAL A 1 82 ? -2.080 -6.501 -3.331 1.00 94.56 82 VAL A O 1
ATOM 677 N N . ASN A 1 83 ? -1.758 -8.544 -2.475 1.00 94.38 83 ASN A N 1
ATOM 678 C CA . ASN A 1 83 ? -1.933 -9.238 -3.754 1.00 94.38 83 ASN A CA 1
ATOM 679 C C . ASN A 1 83 ? -3.339 -9.037 -4.335 1.00 94.38 83 ASN A C 1
ATOM 681 O O . ASN A 1 83 ? -3.483 -8.757 -5.523 1.00 94.38 83 ASN A O 1
ATOM 685 N N . SER A 1 84 ? -4.383 -9.114 -3.504 1.00 95.00 84 SER A N 1
ATOM 686 C CA . SER A 1 84 ? -5.756 -8.831 -3.948 1.00 95.00 84 SER A CA 1
ATOM 687 C C . SER A 1 84 ? -5.947 -7.373 -4.377 1.00 95.00 84 SER A C 1
ATOM 689 O O . SER A 1 84 ? -6.657 -7.115 -5.347 1.00 95.00 84 SER A O 1
ATOM 691 N N . PHE A 1 85 ? -5.268 -6.423 -3.727 1.00 94.88 85 PHE A N 1
ATOM 692 C CA . PHE A 1 85 ? -5.255 -5.024 -4.155 1.00 94.88 85 PHE A CA 1
ATOM 693 C C . PHE A 1 85 ? -4.575 -4.836 -5.519 1.00 94.88 85 PHE A C 1
ATOM 695 O O . PHE A 1 85 ? -5.119 -4.143 -6.378 1.00 94.88 85 PHE A O 1
ATOM 702 N N . ILE A 1 86 ? -3.425 -5.479 -5.750 1.00 92.56 86 ILE A N 1
ATOM 703 C CA . ILE A 1 86 ? -2.728 -5.440 -7.047 1.00 92.56 86 ILE A CA 1
ATOM 704 C C . ILE A 1 86 ? -3.631 -6.007 -8.149 1.00 92.56 86 ILE A C 1
ATOM 706 O O . ILE A 1 86 ? -3.799 -5.372 -9.189 1.00 92.56 86 ILE A O 1
ATOM 710 N N . LEU A 1 87 ? -4.278 -7.151 -7.904 1.00 94.25 87 LEU A N 1
ATOM 711 C CA . LEU A 1 87 ? -5.234 -7.739 -8.847 1.00 94.25 87 LEU A CA 1
ATOM 712 C C . LEU A 1 87 ? -6.409 -6.796 -9.131 1.00 94.25 87 LEU A C 1
ATOM 714 O O . LEU A 1 87 ? -6.774 -6.597 -10.287 1.00 94.25 87 LEU A O 1
ATOM 718 N N . HIS A 1 88 ? -6.968 -6.156 -8.102 1.00 93.75 88 HIS A N 1
ATOM 719 C CA . HIS A 1 88 ? -8.037 -5.170 -8.269 1.00 93.75 88 HIS A CA 1
ATOM 720 C C . HIS A 1 88 ? -7.611 -3.998 -9.172 1.00 93.75 88 HIS A C 1
ATOM 722 O O . HIS A 1 88 ? -8.391 -3.544 -10.011 1.00 93.75 88 HIS A O 1
ATOM 728 N N . GLN A 1 89 ? -6.368 -3.520 -9.036 1.00 91.38 89 GLN A N 1
ATOM 729 C CA . GLN A 1 89 ? -5.814 -2.481 -9.908 1.00 91.38 89 GLN A CA 1
ATOM 730 C C . GLN A 1 89 ? -5.598 -2.973 -11.345 1.00 91.38 89 GLN A C 1
ATOM 732 O O . GLN A 1 89 ? -5.934 -2.258 -12.290 1.00 91.38 89 GLN A O 1
ATOM 737 N N . GLN A 1 90 ? -5.076 -4.190 -11.522 1.00 91.56 90 GLN A N 1
ATOM 738 C CA . GLN A 1 90 ? -4.838 -4.787 -12.841 1.00 91.56 90 GLN A CA 1
ATOM 739 C C . GLN A 1 90 ? -6.135 -5.032 -13.617 1.00 91.56 90 GLN A C 1
ATOM 741 O O . GLN A 1 90 ? -6.183 -4.794 -14.822 1.00 91.56 90 GLN A O 1
ATOM 746 N N . LEU A 1 91 ? -7.204 -5.426 -12.921 1.00 93.19 91 LEU A N 1
ATOM 747 C CA . LEU A 1 91 ? -8.536 -5.606 -13.500 1.00 93.19 91 LEU A CA 1
ATOM 748 C C .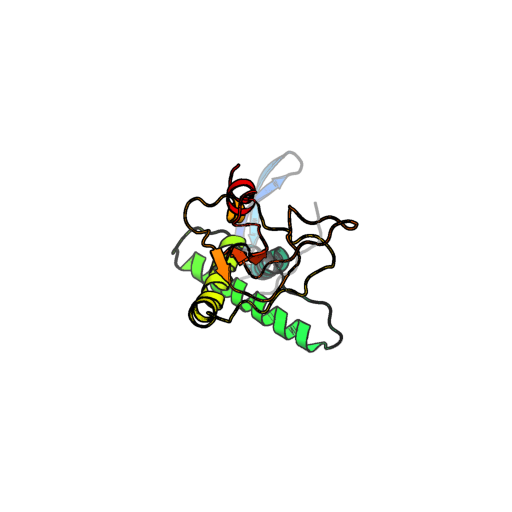 LEU A 1 91 ? -9.238 -4.279 -13.837 1.00 93.19 91 LEU A C 1
ATOM 750 O O . LEU A 1 91 ? -10.340 -4.301 -14.376 1.00 93.19 91 LEU A O 1
ATOM 754 N N . LYS A 1 92 ? -8.618 -3.126 -13.536 1.00 84.12 92 LYS A N 1
ATOM 755 C CA . LYS A 1 92 ? -9.140 -1.774 -13.810 1.00 84.12 92 LYS A CA 1
ATOM 756 C C . LYS A 1 92 ? -10.574 -1.553 -13.309 1.00 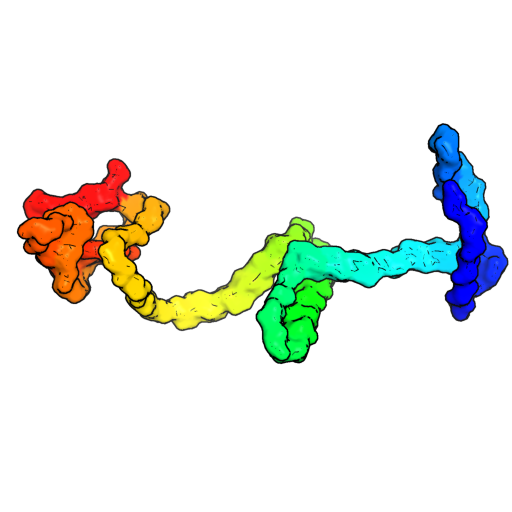84.12 92 LYS A C 1
ATOM 758 O O . LYS A 1 92 ? -11.302 -0.758 -13.894 1.00 84.12 92 LYS A O 1
ATOM 763 N N . LEU A 1 93 ? -10.961 -2.231 -12.226 1.00 77.25 93 LEU A N 1
ATOM 764 C CA . LEU A 1 93 ? -12.318 -2.167 -11.678 1.00 77.25 93 LEU A CA 1
ATOM 765 C C . LEU A 1 93 ? -12.661 -0.737 -11.251 1.00 77.25 93 LEU A C 1
ATOM 767 O O . LEU A 1 93 ? -13.594 -0.125 -11.757 1.00 77.25 93 LEU A O 1
ATOM 771 N N . GLU A 1 94 ? -11.863 -0.191 -10.336 1.00 86.69 94 GLU A N 1
ATOM 772 C CA . GLU A 1 94 ? -12.029 1.162 -9.820 1.00 86.69 94 GLU A CA 1
ATOM 773 C C . GLU A 1 94 ? -10.684 1.682 -9.302 1.00 86.69 94 GLU A C 1
ATOM 775 O O . GLU A 1 94 ? -9.902 0.944 -8.691 1.00 86.69 94 GLU A O 1
ATOM 780 N N . LYS A 1 95 ? -10.408 2.972 -9.516 1.00 88.19 95 LYS A N 1
ATOM 781 C CA . LYS A 1 95 ? -9.264 3.630 -8.879 1.00 88.19 95 LYS A CA 1
ATOM 782 C C . LYS A 1 95 ? -9.600 3.898 -7.417 1.00 88.19 95 LYS A C 1
ATOM 784 O O . LYS A 1 95 ? -10.286 4.862 -7.102 1.00 88.19 95 LYS A O 1
ATOM 789 N N . ILE A 1 96 ? -9.077 3.053 -6.537 1.00 93.19 96 ILE A N 1
ATOM 790 C CA . ILE A 1 96 ? -9.266 3.159 -5.093 1.00 93.19 96 ILE A CA 1
ATOM 791 C C . ILE A 1 96 ? -7.921 3.188 -4.365 1.00 93.19 96 ILE A C 1
ATOM 793 O O . ILE A 1 96 ? -6.946 2.567 -4.797 1.00 93.19 96 ILE A O 1
ATOM 797 N N . SER A 1 97 ? -7.861 3.921 -3.252 1.00 93.56 97 SER A N 1
ATOM 798 C CA . SER A 1 97 ? -6.686 3.919 -2.383 1.00 93.56 97 SER A CA 1
ATOM 799 C C . SER A 1 97 ? -6.544 2.571 -1.662 1.00 93.56 97 SER A C 1
ATOM 801 O O . SER A 1 97 ? -7.535 1.888 -1.392 1.00 93.56 97 SER A O 1
ATOM 803 N N . LEU A 1 98 ? -5.318 2.191 -1.283 1.00 93.19 98 LEU A N 1
ATOM 804 C CA . LEU A 1 98 ? -5.084 0.970 -0.496 1.00 93.19 98 LEU A CA 1
ATOM 805 C C . LEU A 1 98 ? -5.877 0.977 0.824 1.00 93.19 98 LEU A C 1
ATOM 807 O O . LEU A 1 98 ? -6.362 -0.062 1.270 1.00 93.19 98 LEU A O 1
ATOM 811 N N . LYS A 1 99 ? -6.033 2.152 1.444 1.00 93.44 99 LYS A N 1
ATOM 812 C CA . LYS A 1 99 ? -6.804 2.334 2.680 1.00 93.44 99 LYS A CA 1
ATOM 813 C C . LYS A 1 99 ? -8.276 1.992 2.478 1.00 93.44 99 LYS A C 1
ATOM 815 O O . LYS A 1 99 ? -8.838 1.219 3.251 1.00 93.44 99 LYS A O 1
ATOM 820 N N . ASP A 1 100 ? -8.887 2.566 1.449 1.00 93.88 100 ASP A N 1
ATOM 821 C CA . ASP A 1 100 ? -10.311 2.378 1.178 1.00 93.88 100 ASP A CA 1
ATOM 822 C C . ASP A 1 100 ? -10.586 0.955 0.687 1.00 93.88 100 ASP A C 1
ATOM 824 O O . ASP A 1 100 ? -11.584 0.353 1.077 1.00 93.88 100 ASP A O 1
ATOM 828 N N . PHE A 1 101 ? -9.654 0.365 -0.069 1.00 95.00 101 PHE A N 1
ATOM 829 C CA . PHE A 1 101 ? -9.711 -1.049 -0.434 1.00 95.00 101 PHE A CA 1
ATOM 830 C C . PHE A 1 101 ? -9.736 -1.945 0.808 1.00 95.00 101 PHE A C 1
ATOM 832 O O . PHE A 1 101 ? -10.627 -2.779 0.956 1.00 95.00 101 PHE A O 1
ATOM 839 N N . ARG A 1 102 ? -8.812 -1.730 1.754 1.00 93.94 102 ARG A N 1
ATOM 840 C CA . ARG A 1 102 ? -8.788 -2.470 3.025 1.00 93.94 102 ARG A CA 1
ATOM 841 C C . ARG A 1 102 ? -10.081 -2.292 3.815 1.00 93.94 102 ARG A C 1
ATOM 843 O O . ARG A 1 102 ? -10.573 -3.264 4.380 1.00 93.94 102 ARG A O 1
ATOM 850 N N . ARG A 1 103 ? -10.650 -1.083 3.833 1.00 93.00 103 ARG A N 1
ATOM 851 C CA . ARG A 1 103 ? -11.943 -0.826 4.479 1.00 93.00 103 ARG A CA 1
ATOM 852 C C . ARG A 1 103 ? -13.057 -1.658 3.844 1.00 93.00 103 ARG A C 1
ATOM 854 O O . ARG A 1 103 ? -13.761 -2.338 4.576 1.00 93.00 103 ARG A O 1
ATOM 861 N N . ARG A 1 104 ? -13.145 -1.706 2.510 1.00 92.75 104 ARG A N 1
ATOM 862 C CA . ARG A 1 104 ? -14.121 -2.555 1.802 1.00 92.75 104 ARG A CA 1
ATOM 863 C C . ARG A 1 104 ? -13.937 -4.041 2.105 1.00 92.75 104 ARG A C 1
ATOM 865 O O . ARG A 1 104 ? -14.925 -4.742 2.291 1.00 92.75 104 ARG A O 1
ATOM 872 N N . VAL A 1 105 ? -12.693 -4.520 2.195 1.00 93.00 105 VAL A N 1
ATOM 873 C CA . VAL A 1 105 ? -12.405 -5.908 2.604 1.00 93.00 105 VAL A CA 1
ATOM 874 C C . VAL A 1 105 ? -12.938 -6.174 4.013 1.00 93.00 105 VAL A C 1
ATOM 876 O O . VAL A 1 105 ? -13.606 -7.180 4.237 1.00 93.00 105 VAL A O 1
ATOM 879 N N . VAL A 1 106 ? -12.692 -5.265 4.960 1.00 92.00 106 VAL A N 1
ATOM 880 C CA . VAL A 1 106 ? -13.215 -5.375 6.331 1.00 92.00 106 VAL A CA 1
ATOM 881 C C . VAL A 1 106 ? -14.743 -5.354 6.341 1.00 92.00 106 VAL A C 1
ATOM 883 O O . VAL A 1 106 ? -15.348 -6.233 6.950 1.00 92.00 106 VAL A O 1
ATOM 886 N N . ASP A 1 107 ? -15.366 -4.410 5.639 1.00 90.94 107 ASP A N 1
ATOM 887 C CA . ASP A 1 107 ? -16.823 -4.292 5.555 1.00 90.94 107 ASP A CA 1
ATOM 888 C C . ASP A 1 107 ? -17.444 -5.570 4.963 1.00 90.94 107 ASP A C 1
ATOM 890 O O . ASP A 1 107 ? -18.408 -6.097 5.515 1.00 90.94 107 ASP A O 1
ATOM 894 N N . GLY A 1 108 ? -16.841 -6.143 3.915 1.00 90.31 108 GLY A N 1
ATOM 895 C CA . GLY A 1 108 ? -17.275 -7.408 3.313 1.00 90.31 108 GLY A CA 1
ATOM 896 C C . GLY A 1 108 ? -17.138 -8.619 4.242 1.00 90.31 108 GLY A C 1
ATOM 897 O O . GLY A 1 108 ? -18.013 -9.481 4.259 1.00 90.31 108 GLY A O 1
ATOM 898 N N . LEU A 1 109 ? -16.085 -8.675 5.064 1.00 89.75 109 LEU A N 1
ATOM 899 C CA . LEU A 1 109 ? -15.904 -9.731 6.070 1.00 89.75 109 LEU A CA 1
ATOM 900 C C . LEU A 1 109 ? -16.852 -9.577 7.273 1.00 89.75 109 LEU A C 1
ATOM 902 O O . LEU A 1 109 ? -17.199 -10.564 7.925 1.00 89.75 109 LEU A O 1
ATOM 906 N N . LEU A 1 110 ? -17.270 -8.348 7.589 1.00 86.12 110 LEU A N 1
ATOM 907 C CA . LEU A 1 110 ? -18.175 -8.047 8.701 1.00 86.12 110 LEU A CA 1
ATOM 908 C C . LEU A 1 110 ? -19.658 -8.092 8.310 1.00 86.12 110 LEU A C 1
ATOM 910 O O . LEU A 1 110 ? -20.490 -8.374 9.174 1.00 86.12 110 LEU A O 1
ATOM 914 N N . ALA A 1 111 ? -20.004 -7.865 7.042 1.00 76.56 111 ALA A N 1
ATOM 915 C CA . ALA A 1 111 ? -21.382 -7.859 6.548 1.00 76.56 111 ALA A CA 1
ATOM 916 C C . ALA A 1 111 ? -22.202 -9.121 6.914 1.00 76.56 111 ALA A C 1
ATOM 918 O O . ALA A 1 111 ? -23.330 -8.963 7.391 1.00 76.56 111 ALA A O 1
ATOM 919 N N . PRO A 1 112 ? -21.674 -10.362 6.819 1.00 63.12 112 PRO A N 1
ATOM 920 C CA . PRO A 1 112 ? -22.421 -11.554 7.229 1.00 63.12 112 PRO A CA 1
ATOM 921 C C . PRO A 1 112 ? -22.690 -11.571 8.738 1.00 63.12 112 PRO A C 1
ATOM 923 O O . PRO A 1 112 ? -23.749 -12.006 9.192 1.00 63.12 112 PRO A O 1
ATOM 926 N N . ASN A 1 113 ? -21.746 -11.048 9.525 1.00 56.09 113 ASN A N 1
ATOM 927 C CA . ASN A 1 113 ? -21.879 -10.970 10.971 1.00 56.09 113 ASN A CA 1
ATOM 928 C C . ASN A 1 113 ? -22.899 -9.911 11.378 1.00 56.09 113 ASN A C 1
ATOM 930 O O . ASN A 1 113 ? -23.624 -10.162 12.324 1.00 56.09 113 ASN A O 1
ATOM 934 N N . GLN A 1 114 ? -23.048 -8.794 10.661 1.00 52.91 114 GLN A N 1
ATOM 935 C CA . GLN A 1 114 ? -24.087 -7.809 10.989 1.00 52.91 114 GLN A CA 1
ATOM 936 C C . GLN A 1 114 ? -25.508 -8.339 10.757 1.00 52.91 114 GLN A C 1
ATOM 938 O O . GLN A 1 114 ? -26.407 -8.027 11.538 1.00 52.91 114 GLN A O 1
ATOM 943 N N . LEU A 1 115 ? -25.703 -9.200 9.754 1.00 52.16 115 LEU A N 1
ATOM 944 C CA . LEU A 1 115 ? -26.992 -9.855 9.512 1.00 52.16 115 LEU A CA 1
ATOM 945 C C . LEU A 1 115 ? -27.303 -10.936 10.563 1.00 52.16 115 LEU A C 1
ATOM 947 O O . LEU A 1 115 ? -28.463 -11.126 10.926 1.00 52.16 115 LEU A O 1
ATOM 951 N N . GLN A 1 116 ? -26.278 -11.605 11.105 1.00 51.06 116 GLN A N 1
ATOM 952 C CA . GLN A 1 116 ? -26.435 -12.635 12.142 1.00 51.06 116 GLN A CA 1
ATOM 953 C C . GLN A 1 116 ? -26.377 -12.088 13.578 1.00 51.06 116 GLN A C 1
ATOM 955 O O . GLN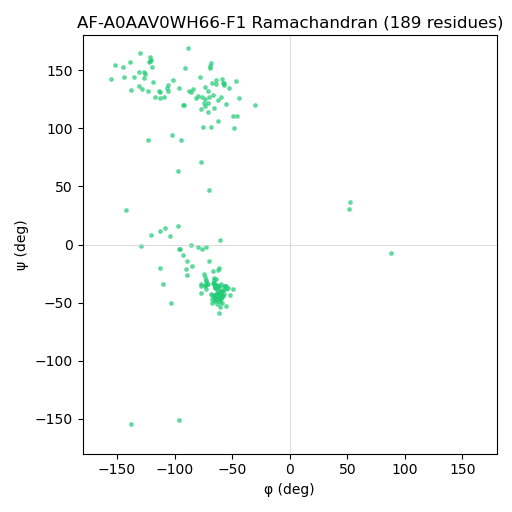 A 1 116 ? -26.910 -12.700 14.505 1.00 51.06 116 GLN A O 1
ATOM 960 N N . THR A 1 117 ? -25.788 -10.911 13.796 1.00 46.66 117 THR A N 1
ATOM 961 C CA . THR A 1 117 ? -25.754 -10.227 15.087 1.00 46.66 117 THR A CA 1
ATOM 962 C C . THR A 1 117 ? -26.855 -9.178 15.194 1.00 46.66 117 THR A C 1
ATOM 964 O O . THR A 1 117 ? -26.595 -8.035 15.550 1.00 46.66 117 THR A O 1
ATOM 967 N N . LYS A 1 118 ? -28.118 -9.612 15.151 1.00 46.53 118 LYS A N 1
ATOM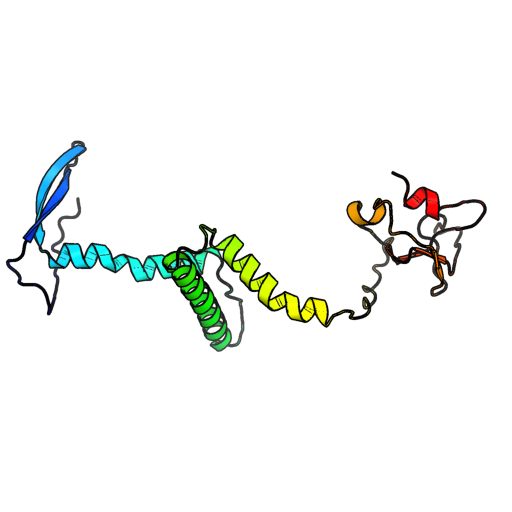 968 C CA . LYS A 1 118 ? -29.080 -9.131 16.161 1.00 46.53 118 LYS A CA 1
ATOM 969 C C . LYS A 1 118 ? -28.730 -9.737 17.532 1.00 46.53 118 LYS A C 1
ATOM 971 O O . LYS A 1 118 ? -29.578 -10.288 18.231 1.00 46.53 118 LYS A O 1
ATOM 976 N N . LYS A 1 119 ? -27.451 -9.694 17.929 1.00 45.28 119 LYS A N 1
ATOM 977 C CA . LYS A 1 119 ? -27.042 -10.058 19.282 1.00 45.28 119 LYS A CA 1
ATOM 978 C C . LYS A 1 119 ? -27.557 -8.937 20.167 1.00 45.28 119 LYS A C 1
ATOM 980 O O . LYS A 1 119 ? -27.121 -7.799 20.017 1.00 45.28 119 LYS A O 1
ATOM 985 N N . LYS A 1 120 ? -28.509 -9.277 21.046 1.00 44.84 120 LYS A N 1
ATOM 986 C CA . LYS A 1 120 ? -28.923 -8.471 22.202 1.00 44.84 120 LYS A CA 1
ATOM 987 C C . LYS A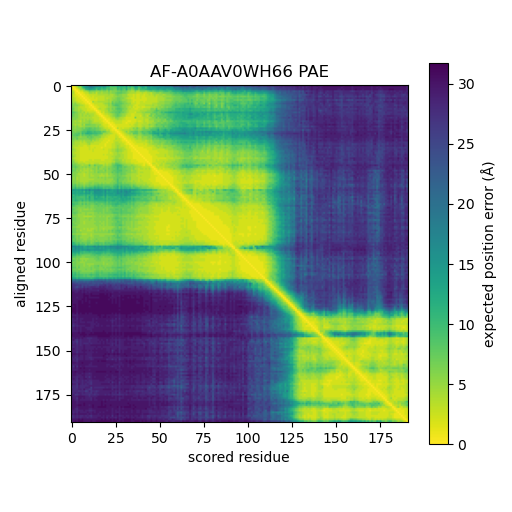 1 120 ? -27.721 -7.670 22.681 1.00 44.84 120 LYS A C 1
ATOM 989 O O . LYS A 1 120 ? -26.711 -8.283 23.025 1.00 44.84 120 LYS A O 1
ATOM 994 N N . ILE A 1 121 ? -27.836 -6.343 22.669 1.00 47.59 121 ILE A N 1
ATOM 995 C CA . ILE A 1 121 ? -26.870 -5.427 23.272 1.00 47.59 121 ILE A CA 1
ATOM 996 C C . ILE A 1 121 ? -26.6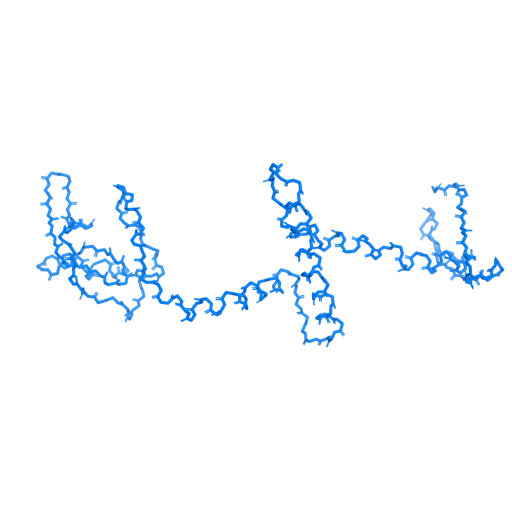06 -5.964 24.680 1.00 47.59 121 ILE A C 1
ATOM 998 O O . ILE A 1 121 ? -27.443 -5.824 25.572 1.00 47.59 121 ILE A O 1
ATOM 1002 N N . GLN A 1 122 ? -25.492 -6.673 24.866 1.00 43.31 122 GLN A N 1
ATOM 1003 C CA . GLN A 1 122 ? -25.063 -7.053 26.197 1.00 43.31 122 GLN A CA 1
ATOM 1004 C C . GLN A 1 122 ? -24.724 -5.737 26.871 1.00 43.31 122 GLN A C 1
ATOM 1006 O O . GLN A 1 122 ? -23.899 -4.969 26.378 1.00 43.31 122 GLN A O 1
ATOM 1011 N N . SER A 1 123 ? -25.467 -5.446 27.932 1.00 42.84 123 SER A N 1
ATOM 1012 C CA . SER A 1 123 ? -25.347 -4.235 28.724 1.00 42.84 123 SER A CA 1
ATOM 1013 C C . SER A 1 123 ? -23.876 -3.959 29.008 1.00 42.84 123 SER A C 1
ATOM 1015 O O . SER A 1 123 ? -23.242 -4.701 29.759 1.00 42.84 123 SER A O 1
ATOM 1017 N N . ILE A 1 124 ? -23.355 -2.896 28.392 1.00 43.16 124 ILE A N 1
ATOM 1018 C CA . ILE A 1 124 ? -22.079 -2.285 28.749 1.00 43.16 124 ILE A CA 1
ATOM 1019 C C . ILE A 1 124 ? -22.046 -2.191 30.274 1.00 43.16 124 ILE A C 1
ATOM 1021 O O . ILE A 1 124 ? -22.989 -1.678 30.883 1.00 43.16 124 ILE A O 1
ATOM 1025 N N . GLN A 1 125 ? -20.990 -2.742 30.876 1.00 42.22 125 GLN A N 1
ATOM 1026 C CA . GLN A 1 125 ? -20.710 -2.624 32.302 1.00 42.22 125 GLN A CA 1
ATOM 1027 C C . GLN A 1 125 ? -20.812 -1.144 32.676 1.00 42.22 125 GLN A C 1
ATOM 1029 O O . GLN A 1 125 ? -20.037 -0.310 32.206 1.00 42.22 125 GLN A O 1
ATOM 1034 N N . VAL A 1 126 ? -21.853 -0.812 33.439 1.00 41.72 126 VAL A N 1
ATOM 1035 C CA . VAL A 1 126 ? -22.211 0.563 33.772 1.00 41.72 126 VAL A CA 1
ATOM 1036 C C . VAL A 1 126 ? -21.123 1.107 34.688 1.00 41.72 126 VAL A C 1
ATOM 1038 O O . VAL A 1 126 ? -21.090 0.811 35.879 1.00 41.72 126 VAL A O 1
ATOM 1041 N N . SER A 1 127 ? -20.223 1.903 34.111 1.00 41.56 127 SER A N 1
ATOM 1042 C CA . SER A 1 127 ? -19.377 2.835 34.851 1.00 41.56 127 SER A CA 1
ATOM 1043 C C . SER A 1 127 ? -20.244 3.610 35.850 1.00 41.56 127 SER A C 1
ATOM 1045 O 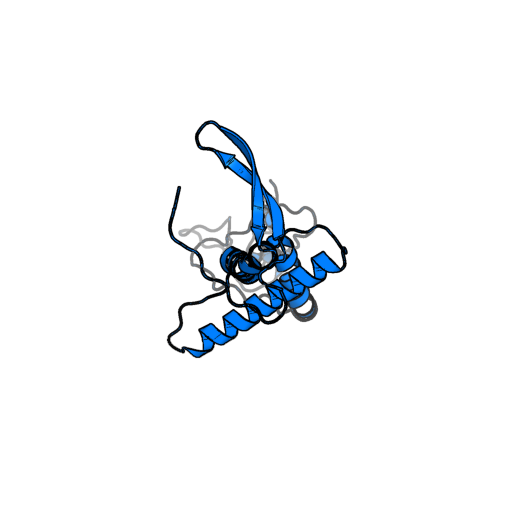O . SER A 1 127 ? -21.356 4.019 35.523 1.00 41.56 127 SER A O 1
ATOM 1047 N N . HIS A 1 128 ? -19.735 3.859 37.059 1.00 49.75 128 HIS A N 1
ATOM 1048 C CA . HIS A 1 128 ? -20.396 4.671 38.093 1.00 49.75 128 HIS A CA 1
ATOM 1049 C C . HIS A 1 128 ? -20.659 6.135 37.673 1.00 49.75 128 HIS A C 1
ATOM 1051 O O . HIS A 1 128 ? -21.129 6.949 38.472 1.00 49.75 128 HIS A O 1
ATOM 1057 N N . HIS A 1 129 ? -20.348 6.495 36.430 1.00 54.72 129 HIS A N 1
ATOM 1058 C CA . HIS A 1 129 ? -20.644 7.782 35.829 1.00 54.72 129 HIS A CA 1
ATOM 1059 C C . HIS A 1 129 ? -22.002 7.767 35.129 1.00 54.72 129 HIS A C 1
ATOM 1061 O O . HIS A 1 129 ? -22.505 6.732 34.694 1.00 54.72 129 HIS A O 1
ATOM 1067 N N . LYS A 1 130 ? -22.636 8.942 35.060 1.00 58.66 130 LYS A N 1
ATOM 1068 C CA . LYS A 1 130 ? -23.915 9.093 34.359 1.00 58.66 130 LYS A CA 1
ATOM 1069 C C . LYS A 1 130 ? -23.769 8.532 32.935 1.00 58.66 130 LYS A C 1
ATOM 1071 O O . LYS A 1 130 ? -22.764 8.839 32.295 1.00 58.66 130 LYS A O 1
ATOM 1076 N N . PRO A 1 131 ? -24.738 7.739 32.445 1.00 65.00 131 PRO A N 1
ATOM 1077 C CA . PRO A 1 131 ? -24.668 7.163 31.108 1.00 65.00 131 PRO A CA 1
ATOM 1078 C C . PRO A 1 131 ? -24.467 8.277 30.074 1.00 65.00 131 PRO A C 1
ATOM 1080 O O . PRO A 1 131 ? -25.262 9.216 30.001 1.00 65.00 131 PRO A O 1
ATOM 1083 N N . HIS A 1 132 ? -23.367 8.188 29.327 1.00 73.75 132 HIS A N 1
ATOM 1084 C CA . HIS A 1 132 ? -23.035 9.113 28.252 1.00 73.75 132 HIS A CA 1
ATOM 1085 C C . HIS A 1 132 ? -23.572 8.546 26.937 1.00 73.75 132 HIS A C 1
ATOM 1087 O O . HIS A 1 132 ? -23.184 7.453 26.531 1.00 73.75 132 HIS A O 1
ATOM 1093 N N . VAL A 1 133 ? -24.457 9.293 26.278 1.00 79.00 133 VAL A N 1
ATOM 1094 C CA . VAL A 1 133 ? -25.009 8.954 24.960 1.00 79.00 133 VAL A CA 1
ATOM 1095 C C . VAL A 1 133 ? -24.513 9.992 23.967 1.00 79.00 133 VAL A C 1
ATOM 1097 O O . VAL A 1 133 ? -24.555 11.189 24.256 1.00 79.00 133 VAL A O 1
ATOM 1100 N N . ALA A 1 134 ? -24.009 9.525 22.823 1.00 81.44 134 ALA A N 1
ATOM 1101 C CA . ALA A 1 134 ? -23.491 10.388 21.768 1.00 81.44 134 ALA A CA 1
ATOM 1102 C C . ALA A 1 134 ? -24.577 11.375 21.279 1.00 81.44 134 ALA A C 1
ATOM 1104 O O . ALA A 1 134 ? -25.730 10.960 21.127 1.00 81.44 134 ALA A O 1
ATOM 1105 N N . PRO A 1 135 ? -24.245 12.656 21.013 1.00 81.19 135 PRO A N 1
ATOM 1106 C CA . PRO A 1 135 ? -25.219 13.661 20.571 1.00 81.19 135 PRO A CA 1
ATOM 1107 C C . PRO A 1 135 ? -25.994 13.268 19.310 1.00 81.19 135 PRO A C 1
ATOM 1109 O O . PRO A 1 135 ? -27.182 13.556 19.218 1.00 81.19 135 PRO A O 1
ATOM 1112 N N . GLU A 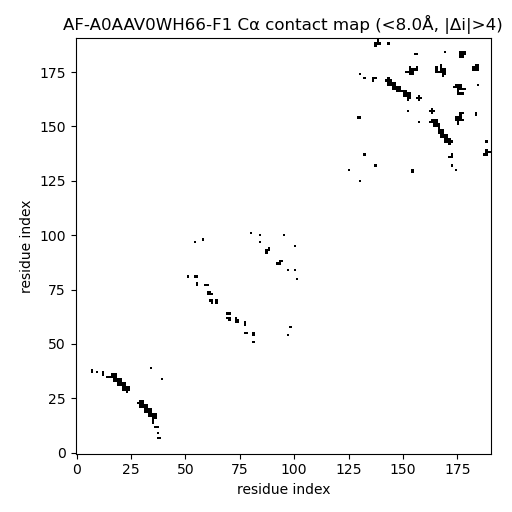1 136 ? -25.336 12.575 18.379 1.00 82.44 136 GLU A N 1
ATOM 1113 C CA . GLU A 1 136 ? -25.926 12.072 17.131 1.00 82.44 136 GLU A CA 1
ATOM 1114 C C . GLU A 1 136 ? -27.113 11.140 17.399 1.00 82.44 136 GLU A C 1
ATOM 1116 O O . GLU A 1 136 ? -28.171 11.304 16.808 1.00 82.44 136 GLU A O 1
ATOM 1121 N N . VAL A 1 137 ? -26.961 10.228 18.365 1.00 81.19 137 VAL A N 1
ATOM 1122 C CA . VAL A 1 137 ? -28.009 9.279 18.770 1.00 81.19 137 VAL A CA 1
ATOM 1123 C C . VAL A 1 137 ? -29.067 9.962 19.632 1.00 81.19 137 VAL A C 1
ATOM 1125 O O . VAL A 1 137 ? -30.234 9.615 19.567 1.00 81.19 137 VAL A O 1
ATOM 1128 N N . ARG A 1 138 ? -28.673 10.922 20.476 1.00 82.81 138 ARG A N 1
ATOM 1129 C CA . ARG A 1 138 ? -29.564 11.574 21.450 1.00 82.81 138 ARG A CA 1
ATOM 1130 C C . ARG A 1 138 ? -30.577 12.536 20.817 1.00 82.81 138 ARG A C 1
ATOM 1132 O O . ARG A 1 138 ? -31.634 12.756 21.409 1.00 82.81 138 ARG A O 1
ATOM 1139 N N . PHE A 1 139 ? -30.219 13.170 19.703 1.00 84.38 139 PHE A N 1
ATOM 1140 C CA . PHE A 1 139 ? -31.034 14.195 19.039 1.00 84.38 139 PHE A CA 1
ATOM 1141 C C . PHE A 1 139 ? -31.650 13.708 17.722 1.00 84.38 139 PHE A C 1
ATOM 1143 O O . PHE A 1 139 ? -32.129 14.520 16.929 1.00 84.38 139 PHE A O 1
ATOM 1150 N N . GLU A 1 140 ? -31.646 12.398 17.480 1.00 79.12 140 GLU A N 1
ATOM 1151 C CA . GLU A 1 140 ? -32.280 11.812 16.308 1.00 79.12 140 GLU A CA 1
ATOM 1152 C C . GLU A 1 140 ? -33.810 11.919 16.427 1.00 79.12 140 GLU A C 1
ATOM 1154 O O . GLU A 1 140 ? -34.418 11.545 17.430 1.00 79.12 140 GLU A O 1
ATOM 1159 N N . SER A 1 141 ? -34.457 12.475 15.401 1.00 64.56 141 SER A N 1
ATOM 1160 C CA . SER A 1 141 ? -35.845 12.952 15.480 1.00 64.56 141 SER A CA 1
ATOM 1161 C C . SER A 1 141 ? -36.907 11.853 15.603 1.00 64.56 141 SER A C 1
ATOM 1163 O O . SER A 1 141 ? -38.052 12.165 15.920 1.00 64.56 141 SER A O 1
ATOM 1165 N N . SER A 1 142 ? -36.561 10.585 15.350 1.00 61.47 142 SER A N 1
ATOM 1166 C CA . SER A 1 142 ? -37.561 9.558 15.006 1.00 61.47 142 SER A CA 1
ATOM 1167 C C . SER A 1 142 ? -37.487 8.256 15.817 1.00 61.47 142 SER A C 1
ATOM 1169 O O . SER A 1 142 ? -38.321 7.381 15.610 1.00 61.47 142 SER A O 1
ATOM 1171 N N . ALA A 1 143 ? -36.534 8.100 16.744 1.00 71.62 143 ALA A N 1
ATOM 1172 C CA . ALA A 1 143 ? -36.236 6.790 17.343 1.00 71.62 143 ALA A CA 1
ATOM 1173 C C . ALA A 1 143 ? -36.392 6.707 18.873 1.00 71.62 143 ALA A C 1
ATOM 1175 O O . ALA A 1 143 ? -36.004 5.706 19.466 1.00 71.62 143 ALA A O 1
ATOM 1176 N N . HIS A 1 144 ? -36.931 7.712 19.568 1.00 84.94 144 HIS A N 1
ATOM 1177 C CA . HIS A 1 144 ? -36.963 7.705 21.040 1.00 84.94 144 HIS A CA 1
ATOM 1178 C C . HIS A 1 144 ? -38.331 7.328 21.614 1.00 84.94 144 HIS A C 1
ATOM 1180 O O . HIS A 1 144 ? -39.164 8.198 21.862 1.00 84.94 144 HIS A O 1
ATOM 1186 N N . GLN A 1 145 ? -38.525 6.041 21.920 1.00 88.31 145 GLN A N 1
ATOM 1187 C CA . GLN A 1 145 ? -39.732 5.536 22.579 1.00 88.31 145 GLN A CA 1
ATOM 1188 C C . GLN A 1 145 ? -39.472 5.190 24.060 1.00 88.31 145 GLN A C 1
ATOM 1190 O O . GLN A 1 145 ? -38.432 4.605 24.390 1.00 88.31 145 GLN A O 1
ATOM 1195 N N . PRO A 1 146 ? -40.381 5.545 24.990 1.00 90.31 146 PRO A N 1
ATOM 1196 C CA . PRO A 1 146 ? -40.317 5.058 26.360 1.00 90.31 146 PRO A CA 1
ATOM 1197 C C . PRO A 1 146 ? -40.672 3.570 26.438 1.00 90.31 146 PRO A C 1
ATOM 1199 O O . PRO A 1 146 ? -41.713 3.136 25.952 1.00 90.31 146 PRO A O 1
ATOM 1202 N N . THR A 1 147 ? -39.840 2.809 27.138 1.00 91.44 147 THR A N 1
ATOM 1203 C CA . THR A 1 147 ? -40.060 1.397 27.459 1.00 91.44 147 THR A CA 1
ATOM 1204 C C . THR A 1 147 ? -39.856 1.147 28.954 1.00 91.44 147 THR A C 1
ATOM 1206 O O . THR A 1 147 ? -39.309 1.995 29.673 1.00 91.44 147 THR A O 1
ATOM 1209 N N . ARG A 1 148 ? -40.323 -0.005 29.445 1.00 90.12 148 ARG A N 1
ATOM 1210 C CA . ARG A 1 148 ? -40.125 -0.436 30.834 1.00 90.12 148 ARG A CA 1
ATOM 1211 C C . ARG A 1 148 ? -38.923 -1.366 30.936 1.00 90.12 148 ARG A C 1
ATOM 1213 O O . ARG A 1 148 ? -38.777 -2.301 30.158 1.00 90.12 148 ARG A O 1
ATOM 1220 N N . GLY A 1 149 ? -38.084 -1.128 31.932 1.00 86.75 149 GLY A N 1
ATOM 1221 C CA . GLY A 1 149 ? -36.977 -2.001 32.295 1.00 86.75 149 GLY A CA 1
ATOM 1222 C C . GLY A 1 149 ? -36.866 -2.161 33.802 1.00 86.75 149 GLY A C 1
ATOM 1223 O O . GLY A 1 149 ? -37.832 -2.005 34.544 1.00 86.75 149 GLY A O 1
ATOM 1224 N N . THR A 1 150 ? -35.661 -2.473 34.269 1.00 87.00 150 THR A N 1
ATOM 1225 C CA . THR A 1 150 ? -35.407 -2.619 35.702 1.00 87.00 150 THR A CA 1
ATOM 1226 C C . THR A 1 150 ? -35.477 -1.277 36.425 1.00 87.00 150 THR A C 1
ATOM 1228 O O . THR A 1 150 ? -35.170 -0.228 35.854 1.00 87.00 150 THR A O 1
ATOM 1231 N N . LEU A 1 151 ? -35.844 -1.308 37.708 1.00 87.38 151 LEU A N 1
ATOM 1232 C CA . LEU A 1 151 ? -35.917 -0.114 38.543 1.00 87.38 151 LEU A CA 1
ATOM 1233 C C . LEU A 1 151 ? -34.529 0.539 38.681 1.00 87.38 151 LEU A C 1
ATOM 1235 O O . LEU A 1 151 ? -33.656 0.051 39.400 1.00 87.38 151 LEU A O 1
ATOM 1239 N N . ARG A 1 152 ? -34.325 1.674 38.006 1.00 86.69 152 ARG A N 1
ATOM 1240 C CA . ARG A 1 152 ? -33.055 2.415 37.958 1.00 86.69 152 ARG A CA 1
ATOM 1241 C C . ARG A 1 152 ? -33.230 3.840 38.464 1.00 86.69 152 ARG A C 1
ATOM 1243 O O . ARG A 1 152 ? -34.321 4.401 38.486 1.00 86.69 152 ARG A O 1
ATOM 1250 N N . ARG A 1 153 ? -32.134 4.456 38.898 1.00 86.62 153 ARG A N 1
ATOM 1251 C CA . ARG A 1 153 ? -32.117 5.853 39.348 1.00 86.62 153 ARG A CA 1
ATOM 1252 C C . ARG A 1 153 ? -32.222 6.798 38.153 1.00 86.62 153 ARG A C 1
ATOM 1254 O O . ARG A 1 153 ? -31.507 6.595 37.181 1.00 86.62 153 ARG A O 1
ATOM 1261 N N . TYR A 1 154 ? -33.056 7.836 38.234 1.00 87.25 154 TYR A N 1
ATOM 1262 C CA . TYR A 1 154 ? -33.186 8.799 37.135 1.00 87.25 154 TYR A CA 1
ATOM 1263 C C . TYR A 1 154 ? -31.846 9.449 36.780 1.00 87.25 154 TYR A C 1
ATOM 1265 O O . TYR A 1 154 ? -31.126 9.903 37.669 1.00 87.25 154 TYR A O 1
ATOM 1273 N N . ALA A 1 155 ? -31.565 9.587 35.485 1.00 84.44 155 ALA A N 1
ATOM 1274 C CA . ALA A 1 155 ? -30.305 10.161 35.019 1.00 84.44 155 ALA A CA 1
ATOM 1275 C C . ALA A 1 155 ? -30.207 11.685 35.212 1.00 84.44 155 ALA A C 1
ATOM 1277 O O . ALA A 1 155 ? -29.129 12.205 35.513 1.00 84.44 155 ALA A O 1
ATOM 1278 N N . LEU A 1 156 ? -31.331 12.400 35.071 1.00 82.75 156 LEU A N 1
ATOM 1279 C CA . LEU A 1 156 ? -31.373 13.868 35.132 1.00 82.75 156 LEU A CA 1
ATOM 1280 C C . LEU A 1 156 ? -31.924 14.388 36.468 1.00 82.75 156 LEU A C 1
ATOM 1282 O O . LEU A 1 156 ? -31.312 15.228 37.119 1.00 82.75 156 LEU A O 1
ATOM 1286 N N . CYS A 1 157 ? -33.078 13.863 36.889 1.00 83.31 157 CYS A N 1
ATOM 1287 C CA . CYS A 1 157 ? -33.866 14.368 38.018 1.00 83.31 157 CYS A CA 1
ATOM 1288 C C . CYS A 1 157 ? -33.437 13.810 39.400 1.00 83.31 157 CYS A C 1
ATOM 1290 O O . CYS A 1 157 ? -34.050 14.178 40.406 1.00 83.31 157 CYS A O 1
ATOM 1292 N N . SER A 1 158 ? -32.421 12.935 39.490 1.00 84.12 158 SER A N 1
ATOM 1293 C CA . SER A 1 158 ? -31.944 12.375 40.767 1.00 84.12 158 SER A CA 1
ATOM 1294 C C . SER A 1 158 ? -30.598 12.954 41.213 1.00 84.12 158 SER A C 1
ATOM 1296 O O . SER A 1 158 ? -29.645 13.016 40.444 1.00 84.12 158 SER A O 1
ATOM 1298 N N . THR A 1 159 ? -30.498 13.311 42.497 1.00 81.81 159 THR A N 1
ATOM 1299 C CA . THR A 1 159 ? -29.283 13.847 43.141 1.00 81.81 159 THR A CA 1
ATOM 1300 C C . THR A 1 159 ? -28.851 12.959 44.305 1.00 81.81 159 THR A C 1
ATOM 1302 O O . THR A 1 159 ? -29.646 12.136 44.763 1.00 81.81 159 THR A O 1
ATOM 1305 N N . LYS A 1 160 ? -27.587 13.047 44.767 1.00 79.38 160 LYS A N 1
ATOM 1306 C CA . LYS A 1 160 ? -27.043 12.189 45.852 1.00 79.38 160 LYS A CA 1
ATOM 1307 C C . LYS A 1 160 ? -27.890 12.258 47.129 1.00 79.38 160 LYS A C 1
ATOM 1309 O O . LYS A 1 160 ? -28.136 11.217 47.722 1.00 79.38 160 LYS A O 1
ATOM 1314 N N . ALA A 1 161 ? -28.402 13.446 47.456 1.00 82.56 161 ALA A N 1
ATOM 1315 C CA . ALA A 1 161 ? -29.276 13.686 48.603 1.00 82.56 161 ALA A CA 1
ATOM 1316 C C . ALA A 1 161 ? -30.733 13.227 48.392 1.00 82.56 161 ALA A C 1
ATOM 1318 O O . ALA A 1 161 ? -31.375 12.781 49.334 1.00 82.56 161 ALA A O 1
ATOM 1319 N N . LYS A 1 162 ? -31.276 13.322 47.167 1.00 83.69 162 LYS A N 1
ATOM 1320 C CA . LYS A 1 162 ? -32.653 12.905 46.844 1.00 83.69 162 LYS A CA 1
ATOM 1321 C C . LYS A 1 162 ? -32.640 11.874 45.720 1.00 83.69 162 LYS A C 1
ATOM 1323 O O . LYS A 1 162 ? -32.687 12.194 44.523 1.00 83.69 162 LYS A O 1
ATOM 1328 N N . GLN A 1 163 ? -32.562 10.609 46.124 1.00 83.75 163 GLN A N 1
ATOM 1329 C CA . GLN A 1 163 ? -32.620 9.489 45.196 1.00 83.75 163 GLN A CA 1
ATOM 1330 C C . GLN A 1 163 ? -34.047 9.301 44.690 1.00 83.75 163 GLN A C 1
ATOM 1332 O O . GLN A 1 163 ? -34.985 9.161 45.464 1.00 83.75 163 GLN A O 1
ATOM 1337 N N . LYS A 1 164 ? -34.205 9.308 43.370 1.00 86.38 164 LYS A N 1
ATOM 1338 C CA . LYS A 1 164 ? -35.481 9.071 42.703 1.00 86.38 164 LYS A CA 1
ATOM 1339 C C . LYS A 1 164 ? -35.262 7.984 41.654 1.00 86.38 164 LYS A C 1
ATOM 1341 O O . LYS A 1 164 ? -34.264 8.042 40.928 1.00 86.38 164 LYS A O 1
ATOM 1346 N N . ARG A 1 165 ? -36.156 6.996 41.601 1.00 88.12 165 ARG A N 1
ATOM 1347 C CA . ARG A 1 165 ? -36.049 5.816 40.731 1.00 88.12 165 ARG A CA 1
ATOM 1348 C C . ARG A 1 165 ? -37.259 5.688 39.803 1.00 88.12 165 ARG A C 1
ATOM 1350 O O . ARG A 1 165 ? -38.309 6.257 40.089 1.00 88.12 165 ARG A O 1
ATOM 1357 N N . THR A 1 166 ? -37.076 4.977 38.695 1.00 88.44 166 THR A N 1
ATOM 1358 C CA . THR A 1 166 ? -38.099 4.679 37.688 1.00 88.44 166 THR A CA 1
ATOM 1359 C C . THR A 1 166 ? -37.799 3.373 36.973 1.00 88.44 166 THR A C 1
ATOM 1361 O O . THR A 1 166 ? -36.642 2.969 36.867 1.00 88.44 166 THR A O 1
ATOM 1364 N N . GLU A 1 167 ? -38.846 2.748 36.458 1.00 91.00 167 GLU A N 1
ATOM 1365 C CA . GLU A 1 167 ? -38.762 1.641 35.501 1.00 91.00 167 GLU A CA 1
ATOM 1366 C C . GLU A 1 167 ? -38.744 2.149 34.054 1.00 91.00 167 GLU A C 1
ATOM 1368 O O . GLU A 1 167 ? -38.406 1.408 33.139 1.00 91.00 167 GLU A O 1
ATOM 1373 N N . TRP A 1 168 ? -39.087 3.421 33.839 1.00 91.25 168 TRP A N 1
ATOM 1374 C CA . TRP A 1 168 ? -39.172 4.026 32.516 1.00 91.25 168 TRP A CA 1
ATOM 1375 C C . TRP A 1 168 ? -37.806 4.456 31.992 1.00 91.25 168 TRP A C 1
ATOM 1377 O O . TRP A 1 168 ? -37.099 5.243 32.629 1.00 91.25 168 TRP A O 1
ATOM 1387 N N . LEU A 1 169 ? -37.467 3.991 30.794 1.00 90.19 169 LEU A N 1
ATOM 1388 C CA . LEU A 1 169 ? -36.240 4.338 30.085 1.00 90.19 169 LEU A CA 1
ATOM 1389 C C . LEU A 1 169 ? -36.503 4.567 28.595 1.00 90.19 169 LEU A C 1
ATOM 1391 O O . LEU A 1 169 ? -37.496 4.096 28.055 1.00 90.19 169 LEU A O 1
ATOM 1395 N N . CYS A 1 170 ? -35.627 5.319 27.932 1.00 88.75 170 CYS A N 1
ATOM 1396 C CA . CYS A 1 170 ? -35.642 5.428 26.471 1.00 88.75 170 CYS A CA 1
ATOM 1397 C C . CYS A 1 170 ? -35.041 4.158 25.865 1.00 88.75 170 CYS A C 1
ATOM 1399 O O . CYS A 1 170 ? -33.929 3.798 26.242 1.00 88.75 170 CYS A O 1
ATOM 1401 N N . GLU A 1 171 ? -35.751 3.496 24.952 1.00 87.31 171 GLU A N 1
ATOM 1402 C CA . GLU A 1 171 ? -35.303 2.248 24.319 1.00 87.31 171 GLU A CA 1
ATOM 1403 C C . GLU A 1 171 ? -33.971 2.428 23.575 1.00 87.31 171 GLU A C 1
ATOM 1405 O O . GLU A 1 171 ? -33.034 1.658 23.774 1.00 87.31 171 GLU A O 1
ATOM 1410 N N . THR A 1 172 ? -33.844 3.521 22.825 1.00 85.94 172 THR A N 1
ATOM 1411 C CA . THR A 1 172 ? -32.666 3.824 21.997 1.00 85.94 172 THR A CA 1
ATOM 1412 C C . THR A 1 172 ? -31.479 4.334 22.811 1.00 85.94 172 THR A C 1
ATOM 1414 O O . THR A 1 172 ? -30.346 3.912 22.600 1.00 85.94 172 THR A O 1
ATOM 1417 N N . CYS A 1 173 ? -31.717 5.205 23.798 1.00 85.00 173 CYS A N 1
ATOM 1418 C CA . CYS A 1 173 ? -30.645 5.759 24.636 1.00 85.00 173 CYS A CA 1
ATOM 1419 C C . CYS A 1 173 ? -30.279 4.849 25.824 1.00 85.00 173 CYS A C 1
ATOM 1421 O O . CYS A 1 173 ? -29.229 5.030 26.432 1.00 85.00 173 CYS A O 1
ATOM 1423 N N . ASN A 1 174 ? -31.156 3.913 26.206 1.00 87.06 174 ASN A N 1
ATOM 1424 C CA . ASN A 1 174 ? -31.077 3.081 27.415 1.00 87.06 174 ASN A CA 1
ATOM 1425 C C . ASN A 1 174 ? -30.875 3.886 28.720 1.00 87.06 174 ASN A C 1
ATOM 1427 O O . ASN A 1 174 ? -30.165 3.470 29.642 1.00 87.06 174 ASN A O 1
ATOM 1431 N N . ILE A 1 175 ? -31.507 5.063 28.811 1.00 87.62 175 ILE A N 1
ATOM 1432 C CA . ILE A 1 175 ? -31.393 5.979 29.957 1.00 87.62 175 ILE A CA 1
ATOM 1433 C C . ILE A 1 175 ? -32.721 6.075 30.719 1.00 87.62 175 ILE A C 1
ATOM 1435 O O . ILE A 1 175 ? -33.748 6.349 30.096 1.00 87.62 175 ILE A O 1
ATOM 1439 N N . PRO A 1 176 ? -32.714 5.933 32.063 1.00 89.94 176 PRO A N 1
ATOM 1440 C CA . PRO A 1 176 ? -33.904 6.086 32.899 1.00 89.94 176 PRO A CA 1
ATOM 1441 C C . PRO A 1 176 ? -34.321 7.559 33.051 1.00 89.94 176 PRO A C 1
ATOM 1443 O O . PRO A 1 176 ? -33.577 8.383 33.602 1.00 89.94 176 PRO A O 1
ATOM 1446 N N . LEU A 1 177 ? -35.533 7.895 32.597 1.00 90.50 177 LEU A N 1
ATOM 1447 C CA . LEU A 1 177 ? -36.042 9.271 32.498 1.00 90.50 177 LEU A CA 1
ATOM 1448 C C . LEU A 1 177 ? -37.440 9.419 33.122 1.00 90.50 177 LEU A C 1
ATOM 1450 O O . LEU A 1 177 ? -38.246 8.494 33.147 1.00 90.50 177 LEU A O 1
ATOM 1454 N N . CYS A 1 178 ? -37.711 10.609 33.667 1.00 89.44 178 CYS A N 1
ATOM 1455 C CA . CYS A 1 178 ? -39.000 10.987 34.250 1.00 89.44 178 CYS A CA 1
ATOM 1456 C C . CYS A 1 178 ? -40.059 11.165 33.123 1.00 89.44 178 CYS A C 1
ATOM 1458 O O . CYS A 1 178 ? -39.859 12.014 32.255 1.00 89.44 178 CYS A O 1
ATOM 1460 N N . LEU A 1 179 ? -41.180 10.417 33.164 1.00 85.88 179 LEU A N 1
ATOM 1461 C CA . LEU A 1 179 ? -42.355 10.551 32.260 1.00 85.88 179 LEU A CA 1
ATOM 1462 C C . LEU A 1 179 ? -43.572 11.246 32.910 1.00 85.88 179 LEU A C 1
ATOM 1464 O O . LEU A 1 179 ? -44.658 11.277 32.346 1.00 85.88 179 LEU A O 1
ATOM 1468 N N . GLY A 1 180 ? -43.408 11.784 34.121 1.00 79.12 180 GLY A N 1
ATOM 1469 C CA . GLY A 1 180 ? -44.475 12.471 34.857 1.00 79.12 180 GLY A CA 1
ATOM 1470 C C . GLY A 1 180 ? -44.447 13.994 34.690 1.00 79.12 180 GLY A C 1
ATOM 1471 O O . GLY A 1 180 ? -43.921 14.521 33.714 1.00 79.12 180 GLY A O 1
ATOM 1472 N N . LYS A 1 181 ? -44.932 14.717 35.713 1.00 72.88 181 LYS A N 1
ATOM 1473 C CA . LYS A 1 181 ? -45.019 16.197 35.734 1.00 72.88 181 LYS A CA 1
ATOM 1474 C C . LYS A 1 181 ? -43.717 16.909 35.336 1.00 72.88 181 LYS A C 1
ATOM 1476 O O . LYS A 1 181 ? -43.747 17.926 34.657 1.00 72.88 181 LYS A O 1
ATOM 1481 N N . LYS A 1 182 ? -42.563 16.375 35.752 1.00 72.50 182 LYS A N 1
ATOM 1482 C CA . LYS A 1 182 ? -41.248 16.797 35.245 1.00 72.50 182 LYS A CA 1
ATOM 1483 C C . LYS A 1 182 ? -40.865 15.860 34.101 1.00 72.50 182 LYS A C 1
ATOM 1485 O O . LYS A 1 182 ? -40.269 14.817 34.354 1.00 72.50 182 LYS A O 1
ATOM 1490 N N . ASN A 1 183 ? -41.238 16.203 32.870 1.00 83.94 183 ASN A N 1
ATOM 1491 C CA . ASN A 1 183 ? -41.013 15.369 31.686 1.00 83.94 183 ASN A CA 1
ATOM 1492 C C . ASN A 1 183 ? -39.542 15.440 31.218 1.00 83.94 183 ASN A C 1
ATOM 1494 O O . ASN A 1 183 ? -39.213 16.049 30.197 1.00 83.94 183 ASN A O 1
ATOM 1498 N N . CYS A 1 184 ? -38.637 14.829 31.992 1.00 87.50 184 CYS A N 1
ATOM 1499 C CA . CYS A 1 184 ? -37.212 14.753 31.655 1.00 87.50 184 CYS A CA 1
ATOM 1500 C C . CYS A 1 184 ? -36.961 13.979 30.360 1.00 87.50 184 CYS A C 1
ATOM 1502 O O . CYS A 1 184 ? -35.917 14.181 29.755 1.00 87.50 184 CYS A O 1
ATOM 1504 N N . PHE A 1 185 ? -37.893 13.119 29.938 1.00 89.25 185 PHE A N 1
ATOM 1505 C CA . PHE A 1 185 ? -37.805 12.436 28.652 1.00 89.25 185 PHE A CA 1
ATOM 1506 C C . PHE A 1 185 ? -37.789 13.432 27.489 1.00 89.25 185 PHE A C 1
ATOM 1508 O O . PHE A 1 185 ? -36.890 13.390 26.657 1.00 89.25 185 PHE A O 1
ATOM 1515 N N . SER A 1 186 ? -38.723 14.386 27.482 1.00 87.06 186 SER A N 1
ATOM 1516 C CA . SER A 1 186 ? -38.762 15.440 26.462 1.00 87.06 186 SER A CA 1
ATOM 1517 C C . SER A 1 186 ? -37.546 16.369 26.527 1.00 87.06 186 SER A C 1
ATOM 1519 O O . SER A 1 186 ? -36.948 16.668 25.501 1.00 87.06 186 SER A O 1
ATOM 1521 N N . LEU A 1 187 ? -37.135 16.782 27.731 1.00 86.00 187 LEU A N 1
ATOM 1522 C CA . LEU A 1 187 ? -35.985 17.671 27.927 1.00 86.00 187 LEU A CA 1
ATOM 1523 C C . LEU A 1 187 ? -34.665 17.019 27.512 1.00 86.00 187 LEU A C 1
ATOM 1525 O O . LEU A 1 187 ? -33.738 17.706 27.107 1.00 86.00 187 LEU A O 1
ATOM 1529 N N . TYR A 1 188 ? -34.554 15.697 27.644 1.00 86.25 188 TYR A N 1
ATOM 1530 C CA . TYR A 1 188 ? -33.333 14.996 27.281 1.00 86.25 188 TYR A CA 1
ATOM 1531 C C . TYR A 1 188 ? -33.151 14.930 25.762 1.00 86.25 188 TYR A C 1
ATOM 1533 O O . TYR A 1 188 ? -32.029 15.105 25.305 1.00 86.25 188 TYR A O 1
ATOM 1541 N N . HIS A 1 189 ? -34.219 14.737 24.988 1.00 86.62 189 HIS A N 1
ATOM 1542 C CA . HIS A 1 189 ? -34.138 14.591 23.526 1.00 86.62 189 HIS A CA 1
ATOM 1543 C C . HIS A 1 189 ? -34.376 15.904 22.755 1.00 86.62 189 HIS A C 1
ATOM 1545 O O . HIS A 1 189 ? -34.257 15.931 21.535 1.00 86.62 189 HIS A O 1
ATOM 1551 N N . LYS A 1 190 ? -34.697 17.006 23.445 1.00 82.94 190 LYS A N 1
ATOM 1552 C CA . LYS A 1 190 ? -34.722 18.352 22.853 1.00 82.94 190 LYS A CA 1
ATOM 1553 C C . LYS A 1 190 ? -33.315 18.953 22.860 1.00 82.94 190 LYS A C 1
ATOM 1555 O O . LYS A 1 190 ? -32.614 18.849 23.868 1.00 82.94 190 LYS A O 1
ATOM 1560 N N . LYS A 1 191 ? -32.928 19.534 21.724 1.00 68.94 191 LYS A N 1
ATOM 1561 C CA . LYS A 1 191 ? -31.683 20.292 21.563 1.00 68.94 191 LYS A CA 1
ATOM 1562 C C . LYS A 1 191 ? -31.734 21.595 22.354 1.00 68.94 191 LYS A C 1
ATOM 1564 O O . LYS A 1 191 ? -32.838 22.182 22.426 1.00 68.94 191 LYS A O 1
#

Radius of gyration: 31.97 Å; Cα contacts (8 Å, |Δi|>4): 162; chains: 1; bounding box: 78×39×75 Å

Sequence (191 aa):
MDNKPVYMISSLHSPNDTHEVKRKLKDGSTTMVPCPDVLICYNNNMNNVDVFDQLKAAYGMNRKSRKWWHRLFFHFIDMAIVNSFILHQQLKLEKISLKDFRRRVVDGLLAPNQLQTKKKIQSIQVSHHKPHVAPEVRFESSAHQPTRGTLRRYALCSTKAKQKRTEWLCETCNIPLCLGKKNCFSLYHKK

pLDDT: mean 84.03, std 13.46, range [41.56, 95.25]

Secondary structure (DSSP, 8-state):
----------SSS-TT-EEEEEEE-TTS-EEEEEEEHHHHHHHHHHTHHHHHHHHHHHT------SSTHHHHHHHHHHHHHHHHHHHHHHTT-----HHHHHHHHHHHHHHHHHHH-----------SSPPP--HHHHT-TT---EEEEEEEE-TTT--SSS--EEEEEETTT--B---SSS-HHHHHH--

Nearest PDB structures (foldseek):
  2wbl-assembly1_B  TM=3.452E-01  e=1.262E+00  Arabidopsis thaliana
  5lnl-assembly2_E  TM=3.919E-01  e=2.836E+00  Haemophilus influenzae
  4bgz-assembly1_F  TM=2.470E-01  e=7.204E-01  Influenza A virus (A/turkey/Turkey/1/2005(H5N1))
  6nkl-assembly1_C  TM=3.744E-01  e=5.988E+00  Haemophilus influenzae

Solvent-accessible surface area (backbone atoms only — not comparable to full-atom values): 12082 Å² total; per-residue (Å²): 130,92,81,73,87,83,86,86,86,70,95,84,55,61,94,84,45,65,44,76,43,84,40,75,49,96,89,69,51,75,43,79,42,83,38,50,45,63,57,53,57,42,64,77,53,64,54,56,62,54,51,51,52,50,64,38,62,74,73,55,71,81,68,94,65,93,56,71,63,56,56,55,54,40,48,53,51,43,49,51,53,52,52,52,48,51,50,43,56,73,68,63,74,62,98,68,54,74,68,59,49,50,49,52,53,49,50,63,70,42,50,66,50,59,76,69,51,78,60,74,80,72,78,70,83,77,59,100,58,81,89,84,70,58,66,75,74,49,56,49,93,83,63,79,47,82,39,81,58,71,84,34,63,27,72,79,87,32,46,97,92,51,78,41,72,37,37,37,22,29,65,70,75,70,43,31,39,40,86,56,96,65,46,43,50,61,61,64,47,50,131

Mean predicted aligned error: 16.59 Å

InterPro domains:
  IPR029526 PiggyBac transposable element-derived protein [PF13843] (3-85)

Foldseek 3Di:
DDPDDDDDDDPPFDQPAWDWDWDQDPVRDIDTDIDGPRVVVCVVCVCPVVVLVVLCVVDQPDDDDPDPCVRVVSVVVSSVLSVVVVVCVVVVVDDDDSVVSVVVVVCVVCVVVVVVPVPPPPDDPDDPDQQDDDLVQLQDDPQWDKDFADWDWARPPADPVRTDTDRIDTPRSRGHADVPPPGRSVVRNDD

Organism: NCBI:txid13131

=== Feature glossary ===
A reading guide for the features in this record.

Start from the sequence.

  · Sequence gives the chain of amino acids in standard one-letter code (A=alanine, C=cysteine, …, Y=tyrosine), read N→C. It is the only feature that is directly encoded by the gene; all structural features are derived from the folded form of this sequence.

Fold it, and you get atomic coordinates and the backbone conformation that goes with them.

  · The mmCIF table is the protein's shape written out atom by atom. For each backbone N, Cα, C, and carbonyl O, it records an (x, y, z) coordinate triple in Å plus the residue type, chain letter, and residue number.

  · Backbone dihedral angles. Every residue except chain termini has a φ (preceding-C → N → Cα → C) and a ψ (N → Cα → C → next-N). They are reported in degrees following the IUPAC sign convention. Secondary structure is essentially a statement about which (φ, ψ) basin each residue occupies.

  · DSSP 8-state secondary structure assigns each residue one of H (α-helix), G (3₁₀-helix), I (π-helix), E (extended β-strand), B (isolated β-bridge), T (hydrogen-bonded turn), S (bend), or '-' (coil). The assignment is computed from backbone hydrogen-bond geometry via the Kabsch–Sander algorithm.

  · P-SEA three-state annotation labels each residue as helix, strand, or coil based purely on the geometry of the Cα trace. It serves as a fallback when the full backbone (and thus DSSP) is unavailable.

Summarize the fold with a handful of shape descriptors and a per-residue structural alphabet.

  · Radius of gyration (Rg) is the root-mean-square distance of Cα atoms from their centroid — a single number for overall size and compactness. A globular domain of N residues has Rg ≈ 2.2·N^0.38 Å; an extended or disordered chain has a much larger Rg. The Cα contact count is the number of residue pairs whose Cα atoms are within 8 Å and are more than four positions apart in sequence — a standard proxy for tertiary packing density. The bounding box is the smallest axis-aligned box enclosing all Cα atoms.

  · Foldseek's 3Di representation compresses backbone geometry into a per-residue letter drawn from a learned twenty-state alphabet. It captures the tertiary interaction pattern around each residue — which residues are packed against it in space, regardless of where they are in sequence.

  · Accessible surface area quantifies burial. A residue with SASA near zero is packed into the hydrophobic core; one with SASA >100 Å² sits on the surface. Computed here via the Shrake–Rupley numerical algorithm with a 1.4 Å probe.

Ask how reliable the model is.

  · For AlphaFold models, the B-factor field carries pLDDT — the model's own estimate of local accuracy on a 0–100 scale. Regions with pLDDT<50 should be treated as essentially unmodeled; they often correspond to intrinsically disordered segments.

  · For experimental (PDB) structures, the B-factor (temperature factor) quantifies the positional spread of each atom in the crystal — a combination of thermal vibration and static disorder — in units of Å². High B-factors mark flexible loops or poorly resolved regions; low B-factors mark the rigid, well-ordered core.

  · PAE(i, j) answers: if I align the predicted and true structures on residue i, how far off (in Å) do I expect residue j to be? A block-diagonal PAE matrix with low values on the blocks and high values off-diagonal is the signature of a multi-domain protein with confidently predicted domains but uncertain inter-domain orientation.

Place it in context: what it resembles, what it is annotated as, and how it looks.

  · Structural nearest neighbors (via Foldseek easy-search vs the PDB). Reported per hit: target PDB id, E-value, and alignment TM-score. A TM-score above ~0.5 is the conventional threshold for 'same fold'.

  · Functional annotations link the protein to curated databases. InterPro entries identify conserved domains and families by matching the sequence against member-database signatures (Pfam, PROSITE, CDD, …). Gene Ontology (GO) terms describe molecular function, biological process, and cellular component in a controlled vocabulary. CATH places the structure in a hierarchical fold classification (Class/Architecture/Topology/Homologous-superfamily). The organism is the source species.

  · Plot images: a contact map (which residues are close in 3D, as an N×N binary image), a Ramachandran scatter (backbone torsion angles, revealing secondary-structure composition at a glance), and — for AlphaFold structures — a PAE heatmap (pairwise prediction confidence).

  · Structure images are PyMOL renders from six orthogonal camera directions. Cartoon representation draws helices as coils and strands as arrows; sticks shows the backbone as bonds; surface shows the solvent-excluded envelope. Rainbow coloring maps sequence position to hue (blue→red, N→C); chain coloring assigns a distinct color per polypeptide.